Protein AF-X1HGD5-F1 (afdb_monomer_lite)

Structure (mmCIF, N/CA/C/O backbone):
data_AF-X1HGD5-F1
#
_entry.id   AF-X1HGD5-F1
#
loop_
_atom_site.group_PDB
_atom_site.id
_atom_site.type_symbol
_atom_site.label_atom_id
_atom_site.label_alt_id
_atom_site.label_comp_id
_atom_site.label_asym_id
_atom_site.label_entity_id
_atom_site.label_seq_id
_atom_site.pdbx_PDB_ins_code
_atom_site.Cartn_x
_atom_site.Cartn_y
_atom_site.Cartn_z
_atom_site.occupancy
_atom_site.B_iso_or_equiv
_atom_site.auth_seq_id
_atom_site.auth_comp_id
_atom_site.auth_asym_id
_atom_site.auth_atom_id
_atom_site.pdbx_PDB_model_num
ATOM 1 N N . ASN A 1 1 ? -26.387 -5.209 27.700 1.00 75.56 1 ASN A N 1
ATOM 2 C CA . ASN A 1 1 ? -25.800 -3.858 27.544 1.00 75.56 1 ASN A CA 1
ATOM 3 C C . ASN A 1 1 ? -26.567 -2.983 26.542 1.00 75.56 1 ASN A C 1
ATOM 5 O O . ASN A 1 1 ? -25.998 -2.230 25.758 1.00 75.56 1 ASN A O 1
ATOM 9 N N . GLY A 1 2 ? -27.895 -3.010 26.641 1.00 84.50 2 GLY A N 1
ATOM 10 C CA . GLY A 1 2 ? -28.829 -2.343 25.743 1.00 84.50 2 GLY A CA 1
ATOM 11 C C . GLY A 1 2 ? -30.252 -2.772 26.083 1.00 84.50 2 GLY A C 1
ATOM 12 O O . GLY A 1 2 ? -30.468 -3.481 27.070 1.00 84.50 2 GLY A O 1
ATOM 13 N N . LYS A 1 3 ? -31.216 -2.360 25.269 1.00 88.44 3 LYS A N 1
ATOM 14 C CA . LYS A 1 3 ? -32.629 -2.702 25.394 1.00 88.44 3 LYS A CA 1
ATOM 15 C C . LYS A 1 3 ? -33.041 -3.615 24.245 1.00 88.44 3 LYS A C 1
ATOM 17 O O . LYS A 1 3 ? -32.792 -3.289 23.090 1.00 88.44 3 LYS A O 1
ATOM 22 N N . LEU A 1 4 ? -33.678 -4.734 24.567 1.00 88.62 4 LEU A N 1
ATOM 23 C CA . LEU A 1 4 ? -34.305 -5.622 23.594 1.00 88.62 4 LEU A CA 1
ATOM 24 C C . LEU A 1 4 ? -35.817 -5.380 23.613 1.00 88.62 4 LEU A C 1
ATOM 26 O O . LEU A 1 4 ? -36.432 -5.416 24.678 1.00 88.62 4 LEU A O 1
ATOM 30 N N . GLU A 1 5 ? -36.410 -5.120 22.455 1.00 91.56 5 GLU A N 1
ATOM 31 C CA . GLU A 1 5 ? -37.845 -4.868 22.303 1.00 91.56 5 GLU A CA 1
ATOM 32 C C . GLU A 1 5 ? -38.430 -5.806 21.249 1.00 91.56 5 GLU A C 1
ATOM 34 O O . GLU A 1 5 ? -37.859 -5.953 20.173 1.00 91.56 5 GLU A O 1
ATOM 39 N N . LEU A 1 6 ? -39.571 -6.436 21.536 1.00 88.06 6 LEU A N 1
ATOM 40 C CA . LEU A 1 6 ? -40.327 -7.170 20.520 1.00 88.06 6 LEU A CA 1
ATOM 41 C C . LEU A 1 6 ? -40.999 -6.155 19.592 1.00 88.06 6 LEU A C 1
ATOM 43 O O . LEU A 1 6 ? -41.792 -5.335 20.056 1.00 88.06 6 LEU A O 1
ATOM 47 N N . ILE A 1 7 ? -40.687 -6.214 18.300 1.00 89.88 7 ILE A N 1
ATOM 48 C CA . ILE A 1 7 ? -41.238 -5.296 17.294 1.00 89.88 7 ILE A CA 1
ATOM 49 C C . ILE A 1 7 ? -42.226 -5.976 16.346 1.00 89.88 7 ILE A C 1
ATOM 51 O O . ILE A 1 7 ? -43.058 -5.290 15.758 1.00 89.88 7 ILE A O 1
ATOM 55 N N . ASP A 1 8 ? -42.186 -7.307 16.240 1.00 84.06 8 ASP A N 1
ATOM 56 C CA . ASP A 1 8 ? -43.207 -8.089 15.543 1.00 84.06 8 ASP A CA 1
ATOM 57 C C . ASP A 1 8 ? -43.441 -9.427 16.252 1.00 84.06 8 ASP A C 1
ATOM 59 O O . ASP A 1 8 ? -42.588 -10.311 16.227 1.00 84.06 8 ASP A O 1
ATOM 63 N N . ALA A 1 9 ? -44.607 -9.574 16.880 1.00 85.56 9 ALA A N 1
ATOM 64 C CA . ALA A 1 9 ? -45.002 -10.792 17.587 1.00 85.56 9 ALA A CA 1
ATOM 65 C C . ALA A 1 9 ? -45.449 -11.928 16.651 1.00 85.56 9 ALA A C 1
ATOM 67 O O . ALA A 1 9 ? -45.571 -13.064 17.089 1.00 85.56 9 ALA A O 1
ATOM 68 N N . THR A 1 10 ? -45.731 -11.634 15.378 1.00 81.81 10 THR A N 1
ATOM 69 C CA . THR A 1 10 ? -46.158 -12.647 14.398 1.00 81.81 10 THR A CA 1
ATOM 70 C C . THR A 1 10 ? -44.971 -13.476 13.920 1.00 81.81 10 THR A C 1
ATOM 72 O O . THR A 1 10 ? -45.120 -14.655 13.612 1.00 81.81 10 THR A O 1
ATOM 75 N N . TYR A 1 11 ? -43.796 -12.848 13.858 1.00 75.19 11 TYR A N 1
ATOM 76 C CA . TYR A 1 11 ? -42.559 -13.445 13.355 1.00 75.19 11 TYR A CA 1
ATOM 77 C C . TYR A 1 11 ? -41.438 -13.480 14.407 1.00 75.19 11 TYR A C 1
ATOM 79 O O . TYR A 1 11 ? -40.287 -13.708 14.045 1.00 75.19 11 TYR A O 1
ATOM 87 N N . ASP A 1 12 ? -41.757 -13.213 15.679 1.00 81.19 12 ASP A N 1
ATOM 88 C CA . ASP A 1 12 ? -40.804 -13.131 16.796 1.00 81.19 12 ASP A CA 1
ATOM 89 C C . ASP A 1 12 ? -39.575 -12.253 16.488 1.00 81.19 12 ASP A C 1
ATOM 91 O O . ASP A 1 12 ? -38.427 -12.598 16.777 1.00 81.19 12 ASP A O 1
ATOM 95 N N . ILE A 1 13 ? -39.808 -11.088 15.874 1.00 76.06 13 ILE A N 1
ATOM 96 C CA . ILE A 1 13 ? -38.740 -10.148 15.522 1.00 76.06 13 ILE A CA 1
ATOM 97 C C . ILE A 1 13 ? -38.485 -9.220 16.702 1.00 76.06 13 ILE A C 1
ATOM 99 O O . ILE A 1 13 ? -39.359 -8.451 17.116 1.00 76.06 13 ILE A O 1
ATOM 103 N N . TYR A 1 14 ? -37.248 -9.235 17.188 1.00 85.38 14 TYR A N 1
ATOM 104 C CA . TYR A 1 14 ? -36.776 -8.353 18.247 1.00 85.38 14 TYR A CA 1
ATOM 105 C C . TYR A 1 14 ? -35.805 -7.300 17.703 1.00 85.38 14 TYR A C 1
ATOM 107 O O . TYR A 1 14 ? -34.917 -7.598 16.905 1.00 85.38 14 TYR A O 1
ATOM 115 N N . LEU A 1 15 ? -35.952 -6.064 18.175 1.00 84.31 15 LEU A N 1
ATOM 116 C CA . LEU A 1 15 ? -35.008 -4.974 17.974 1.00 84.31 15 LEU A CA 1
ATOM 117 C C . LEU A 1 15 ? -34.128 -4.839 19.212 1.00 84.31 15 LEU A C 1
ATOM 119 O O . LEU A 1 15 ? -34.607 -4.525 20.302 1.00 84.31 15 LEU A O 1
ATOM 123 N N . TYR A 1 16 ? -32.827 -5.021 19.031 1.00 87.00 16 TYR A N 1
ATOM 124 C CA . TYR A 1 16 ? -31.844 -4.681 20.046 1.00 87.00 16 TYR A CA 1
ATOM 125 C C . TYR A 1 16 ? -31.304 -3.264 19.818 1.00 87.00 16 TYR A C 1
ATOM 127 O O . TYR A 1 16 ? -30.797 -2.945 18.743 1.00 87.00 16 TYR A O 1
ATOM 135 N N . THR A 1 17 ? -31.396 -2.420 20.844 1.00 86.88 17 THR A N 1
ATOM 136 C CA . THR A 1 17 ? -30.824 -1.071 20.880 1.00 86.88 17 THR A CA 1
ATOM 137 C C . THR A 1 17 ? -29.740 -1.021 21.958 1.00 86.88 17 THR A C 1
ATOM 139 O O . THR A 1 17 ? -30.087 -1.039 23.140 1.00 86.88 17 THR A O 1
ATOM 142 N N . PRO A 1 18 ? -28.442 -0.960 21.614 1.00 85.38 18 PRO A N 1
ATOM 143 C CA . PRO A 1 18 ? -27.386 -0.822 22.614 1.00 85.38 18 PRO A CA 1
ATOM 144 C C . PRO A 1 18 ? -27.551 0.479 23.408 1.00 85.38 18 PRO A C 1
ATOM 146 O O . PRO A 1 18 ? -28.103 1.463 22.906 1.00 85.38 18 PRO A O 1
ATOM 149 N N . ASN A 1 19 ? -27.063 0.498 24.650 1.00 82.69 19 ASN A N 1
ATOM 150 C CA . ASN A 1 19 ? -27.021 1.741 25.420 1.00 82.69 19 ASN A CA 1
ATOM 151 C C . ASN A 1 19 ? -26.183 2.796 24.671 1.00 82.69 19 ASN A C 1
ATOM 153 O O . ASN A 1 19 ? -25.212 2.426 24.001 1.00 82.69 19 ASN A O 1
ATOM 157 N N . PRO A 1 20 ? -26.506 4.099 24.796 1.00 73.75 20 PRO A N 1
ATOM 158 C CA . PRO A 1 20 ? -25.643 5.155 24.280 1.00 73.75 20 PRO A CA 1
ATOM 159 C C . PRO A 1 20 ? -24.193 4.937 24.729 1.00 73.75 20 PRO A C 1
ATOM 161 O O . PRO A 1 20 ? -23.946 4.619 25.891 1.00 73.75 20 PRO A O 1
ATOM 164 N N . ASP A 1 21 ? -23.260 5.062 23.786 1.00 69.69 21 ASP A N 1
ATOM 165 C CA . ASP A 1 21 ? -21.812 4.907 23.982 1.00 69.69 21 ASP A CA 1
ATOM 166 C C . ASP A 1 21 ? -21.310 3.511 24.408 1.00 69.69 21 ASP A C 1
ATOM 168 O O . ASP A 1 21 ? -20.109 3.351 24.638 1.00 69.69 21 ASP A O 1
ATOM 172 N N . PHE A 1 22 ? -22.166 2.480 24.455 1.00 76.19 22 PHE A N 1
ATOM 173 C CA . PHE A 1 22 ? -21.711 1.107 24.696 1.00 76.19 22 PHE A CA 1
ATOM 174 C C . PHE A 1 22 ? -20.838 0.597 23.537 1.00 76.19 22 PHE A C 1
ATOM 176 O O . PHE A 1 22 ? -21.187 0.743 22.363 1.00 76.19 22 PHE A O 1
ATOM 183 N N . ARG A 1 23 ? -19.696 -0.009 23.884 1.00 76.06 23 ARG A N 1
ATOM 184 C CA . ARG A 1 23 ? -18.722 -0.595 22.956 1.00 76.06 23 ARG A CA 1
ATOM 185 C C . ARG A 1 23 ? -18.335 -1.983 23.454 1.00 76.06 23 ARG A C 1
ATOM 187 O O . ARG A 1 23 ? -18.069 -2.139 24.645 1.00 76.06 23 ARG A O 1
ATOM 194 N N . GLY A 1 24 ? -18.240 -2.941 22.539 1.00 79.94 24 GLY A N 1
ATOM 195 C CA . GLY A 1 24 ? -17.808 -4.307 22.839 1.00 79.94 24 GLY A CA 1
ATOM 196 C C . GLY A 1 24 ? -18.907 -5.348 22.660 1.00 79.94 24 GLY A C 1
ATOM 197 O O . GLY A 1 24 ? -19.926 -5.088 22.012 1.00 79.94 24 GLY A O 1
ATOM 198 N N . ASP A 1 25 ? -18.654 -6.534 23.205 1.00 84.88 25 ASP A N 1
ATOM 199 C CA . ASP A 1 25 ? -19.514 -7.704 23.047 1.00 84.88 25 ASP A CA 1
ATOM 200 C C . ASP A 1 25 ? -20.709 -7.660 24.009 1.00 84.88 25 ASP A C 1
ATOM 202 O O . ASP A 1 25 ? -20.587 -7.300 25.183 1.00 84.88 25 ASP A O 1
ATOM 206 N N . ASP A 1 26 ? -21.876 -8.051 23.509 1.00 86.31 26 ASP A N 1
ATOM 207 C CA . ASP A 1 26 ? -23.091 -8.288 24.283 1.00 86.31 26 ASP A CA 1
ATOM 208 C C . ASP A 1 26 ? -23.681 -9.647 23.899 1.00 86.31 26 ASP A C 1
ATOM 210 O O . ASP A 1 26 ? -23.482 -10.125 22.781 1.00 86.31 26 ASP A O 1
ATOM 214 N N . HIS A 1 27 ? -24.418 -10.265 24.819 1.00 84.25 27 HIS A N 1
ATOM 215 C CA . HIS A 1 27 ? -25.021 -11.575 24.590 1.00 84.25 27 HIS A CA 1
ATOM 216 C C . HIS A 1 27 ? -26.479 -11.605 25.043 1.00 84.25 27 HIS A C 1
ATOM 218 O O . HIS A 1 27 ? -26.865 -10.981 26.036 1.00 84.25 27 HIS A O 1
ATOM 224 N N . PHE A 1 28 ? -27.284 -12.385 24.330 1.00 85.38 28 PHE A N 1
ATOM 225 C CA . PHE A 1 28 ? -28.666 -12.687 24.684 1.00 85.38 28 PHE A CA 1
ATOM 226 C C . PHE A 1 28 ? -28.879 -14.189 24.646 1.00 85.38 28 PHE A C 1
ATOM 228 O O . PHE A 1 28 ? -28.218 -14.913 23.903 1.00 85.38 28 PHE A O 1
ATOM 235 N N . THR A 1 29 ? -29.844 -14.646 25.430 1.00 84.69 29 THR A N 1
ATOM 236 C CA . THR A 1 29 ? -30.246 -16.046 25.452 1.00 84.69 29 THR A CA 1
ATOM 237 C C . THR A 1 29 ? -31.688 -16.184 24.997 1.00 84.69 29 THR A C 1
ATOM 239 O O . THR A 1 29 ? -32.514 -15.306 25.254 1.00 84.69 29 THR A O 1
ATOM 242 N N . PHE A 1 30 ? -32.004 -17.287 24.323 1.00 84.88 30 PHE A N 1
ATOM 243 C CA . PHE A 1 30 ? -33.374 -17.620 23.946 1.00 84.88 30 PHE A CA 1
ATOM 244 C C . PHE A 1 30 ? -33.664 -19.103 24.168 1.00 84.88 30 PHE A C 1
ATOM 246 O O . PHE A 1 30 ? -32.765 -19.938 24.206 1.00 84.88 30 PHE A O 1
ATOM 253 N N . THR A 1 31 ? -34.945 -19.428 24.316 1.00 82.50 31 THR A N 1
ATOM 254 C CA . THR A 1 31 ? -35.447 -20.807 24.264 1.00 82.50 31 THR A CA 1
ATOM 255 C C . THR A 1 31 ? -36.641 -20.822 23.323 1.00 82.50 31 THR A C 1
ATOM 257 O O . THR A 1 31 ? -37.466 -19.910 23.369 1.00 82.50 31 THR A O 1
ATOM 260 N N . ALA A 1 32 ? -36.732 -21.831 22.465 1.00 81.38 32 ALA A N 1
ATOM 261 C CA . ALA A 1 32 ? -37.880 -22.041 21.594 1.00 81.38 32 ALA A CA 1
ATOM 262 C C . ALA A 1 32 ? -38.872 -22.996 22.271 1.00 81.38 32 ALA A C 1
ATOM 264 O O . ALA A 1 32 ? -38.470 -23.873 23.034 1.00 81.38 32 ALA A O 1
ATOM 265 N N . ASN A 1 33 ? -40.168 -22.832 22.016 1.00 81.94 33 ASN A N 1
ATOM 266 C CA . ASN A 1 33 ? -41.203 -23.754 22.480 1.00 81.94 33 ASN A CA 1
ATOM 267 C C . ASN A 1 33 ? -42.178 -24.020 21.333 1.00 81.94 33 ASN A C 1
ATOM 269 O O . ASN A 1 33 ? -42.741 -23.076 20.786 1.00 81.94 33 ASN A O 1
ATOM 273 N N . ASP A 1 34 ? -42.385 -25.287 20.990 1.00 81.25 34 ASP A N 1
ATOM 274 C CA . ASP A 1 34 ? -43.303 -25.722 19.927 1.00 81.25 34 ASP A CA 1
ATOM 275 C C . ASP A 1 34 ? -44.741 -25.971 20.426 1.00 81.25 34 ASP A C 1
ATOM 277 O O . ASP A 1 34 ? -45.596 -26.454 19.686 1.00 81.25 34 ASP A O 1
ATOM 281 N N . GLY A 1 35 ? -45.017 -25.648 21.693 1.00 79.38 35 GLY A N 1
ATOM 282 C CA . GLY A 1 35 ? -46.299 -25.887 22.354 1.00 79.38 35 GLY A CA 1
ATOM 283 C C . GLY A 1 35 ? -46.355 -27.202 23.135 1.00 79.38 35 GLY A C 1
ATOM 284 O O . GLY A 1 35 ? -47.310 -27.407 23.883 1.00 79.38 35 GLY A O 1
ATOM 285 N N . MET A 1 36 ? -45.336 -28.059 23.025 1.00 77.44 36 MET A N 1
ATOM 286 C CA . MET A 1 36 ? -45.204 -29.294 23.805 1.00 77.44 36 MET A CA 1
ATOM 287 C C . MET A 1 36 ? -43.899 -29.331 24.603 1.00 77.44 36 MET A C 1
ATOM 289 O O . MET A 1 36 ? -43.911 -29.729 25.769 1.00 77.44 36 MET A O 1
ATOM 293 N N . THR A 1 37 ? -42.788 -28.897 24.004 1.00 80.81 37 THR A N 1
ATOM 294 C CA . THR A 1 37 ? -41.449 -28.986 24.596 1.00 80.81 37 THR A CA 1
ATOM 295 C C . THR A 1 37 ? -40.684 -27.680 24.416 1.00 80.81 37 THR A C 1
ATOM 297 O O . THR A 1 37 ? -40.683 -27.074 23.346 1.00 80.81 37 THR A O 1
ATOM 300 N N . ARG A 1 38 ? -39.986 -27.253 25.473 1.00 89.38 38 ARG A N 1
ATOM 301 C CA . ARG A 1 38 ? -39.063 -26.115 25.423 1.00 89.38 38 ARG A CA 1
ATOM 302 C C . ARG A 1 38 ? -37.649 -26.610 25.104 1.00 89.38 38 ARG A C 1
ATOM 304 O O . ARG A 1 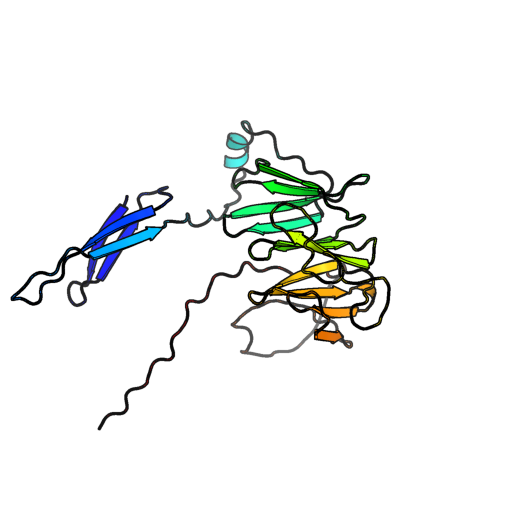38 ? -37.214 -27.604 25.677 1.00 89.38 38 ARG A O 1
ATOM 311 N N . SER A 1 39 ? -36.952 -25.918 24.208 1.00 90.00 39 SER A N 1
ATOM 312 C CA . SER A 1 39 ? -35.561 -26.204 23.854 1.00 90.00 39 SER A CA 1
ATOM 313 C C . SER A 1 39 ? -34.598 -25.892 25.000 1.00 90.00 39 SER A C 1
ATOM 315 O O . SER A 1 39 ? -34.921 -25.137 25.922 1.00 90.00 39 SER A O 1
ATOM 317 N N . ASP A 1 40 ? -33.367 -26.378 24.864 1.00 91.00 40 ASP A N 1
ATOM 318 C CA . ASP A 1 40 ? -32.230 -25.843 25.608 1.00 91.00 40 ASP A CA 1
ATOM 319 C C . ASP A 1 40 ? -31.992 -24.361 25.268 1.00 91.00 40 ASP A C 1
ATOM 321 O O . ASP A 1 40 ? -32.521 -23.823 24.285 1.00 91.00 40 ASP A O 1
ATOM 325 N N . ILE A 1 41 ? -31.201 -23.691 26.106 1.00 88.25 41 ILE A N 1
ATOM 326 C CA . ILE A 1 41 ? -30.870 -22.273 25.949 1.00 88.25 41 ILE A CA 1
ATOM 327 C C . ILE A 1 41 ? -29.907 -22.091 24.767 1.00 88.25 41 ILE A C 1
ATOM 329 O O . ILE A 1 41 ? -28.794 -22.613 24.780 1.00 88.25 41 ILE A O 1
ATOM 333 N N . GLY A 1 42 ? -30.325 -21.313 23.768 1.00 79.50 42 GLY A N 1
ATOM 334 C CA . GLY A 1 42 ? -29.479 -20.827 22.679 1.00 79.50 42 GLY A CA 1
ATOM 335 C C . GLY A 1 42 ? -28.860 -19.469 23.009 1.00 79.50 42 GLY A C 1
ATOM 336 O O . GLY A 1 42 ? -29.492 -18.653 23.680 1.00 79.50 42 GLY A O 1
ATOM 337 N N . ASN A 1 43 ? -27.642 -19.219 22.520 1.00 85.19 43 ASN A N 1
ATOM 338 C CA . ASN A 1 43 ? -26.934 -17.946 22.681 1.00 85.19 43 ASN A CA 1
ATOM 339 C C . ASN A 1 43 ? -26.931 -17.153 21.370 1.00 85.19 43 ASN A C 1
ATOM 341 O O . ASN A 1 43 ? -26.805 -17.726 20.287 1.00 85.19 43 ASN A O 1
ATOM 345 N N . VAL A 1 44 ? -27.037 -15.833 21.488 1.00 82.56 44 VAL A N 1
ATOM 346 C CA . VAL A 1 44 ? -26.828 -14.870 20.406 1.00 82.56 44 VAL A CA 1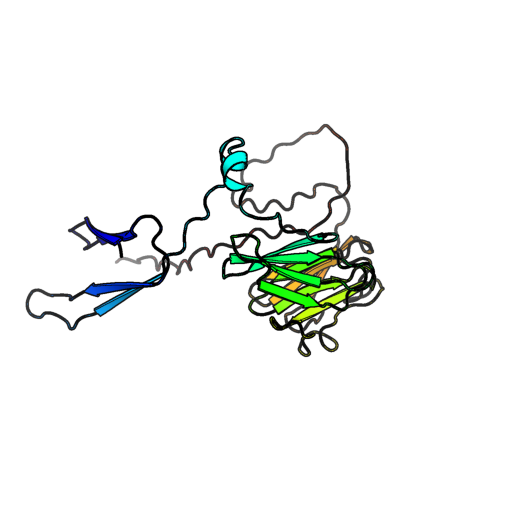
ATOM 347 C C . VAL A 1 44 ? -25.799 -13.860 20.884 1.00 82.56 44 VAL A C 1
ATOM 349 O O . VAL A 1 44 ? -26.085 -13.080 21.792 1.00 82.56 44 VAL A O 1
ATOM 352 N N . ASP A 1 45 ? -24.631 -13.866 20.250 1.00 79.62 45 ASP A N 1
ATOM 353 C CA . ASP A 1 45 ? -23.546 -12.929 20.531 1.00 79.62 45 ASP A CA 1
ATOM 354 C C . ASP A 1 45 ? -23.551 -11.796 19.498 1.00 79.62 45 ASP A C 1
ATOM 356 O O . ASP A 1 45 ? -23.709 -12.029 18.295 1.00 79.62 45 ASP A O 1
ATOM 360 N N . VAL A 1 46 ? -23.390 -10.554 19.956 1.00 79.56 46 VAL A N 1
ATOM 361 C CA . VAL A 1 46 ? -23.327 -9.370 19.094 1.00 79.56 46 VAL A CA 1
ATOM 362 C C . VAL A 1 46 ? -22.180 -8.461 19.529 1.00 79.56 46 VAL A C 1
ATOM 364 O O . VAL A 1 46 ? -21.986 -8.226 20.716 1.00 79.56 46 VAL A O 1
ATOM 367 N N . THR A 1 47 ? -21.455 -7.888 18.570 1.00 77.81 47 THR A N 1
ATOM 368 C CA . THR A 1 47 ? -20.388 -6.912 18.844 1.00 77.81 47 THR A CA 1
ATOM 369 C C . THR A 1 47 ? -20.814 -5.537 18.345 1.00 77.81 47 THR A C 1
ATOM 371 O O . THR A 1 47 ? -21.147 -5.361 17.169 1.00 77.81 47 THR A O 1
ATOM 374 N N . ILE A 1 48 ? -20.813 -4.546 19.239 1.00 79.69 48 ILE A N 1
ATOM 375 C CA . ILE A 1 48 ? -21.250 -3.181 18.932 1.00 79.69 48 ILE A CA 1
ATOM 376 C C . ILE A 1 48 ? -20.051 -2.299 18.590 1.00 79.69 48 ILE A C 1
ATOM 378 O O . ILE A 1 48 ? -19.247 -1.947 19.456 1.00 79.69 48 ILE A O 1
ATOM 382 N N . PHE A 1 49 ? -19.983 -1.895 17.318 1.00 62.25 49 PHE A N 1
ATOM 383 C CA . PHE A 1 49 ? -19.059 -0.874 16.828 1.00 62.25 49 PHE A CA 1
ATOM 384 C C . PHE A 1 49 ? -19.755 0.493 16.801 1.00 62.25 49 PHE A C 1
ATOM 386 O O . PHE A 1 49 ? -20.866 0.602 16.267 1.00 62.25 49 PHE A O 1
ATOM 393 N N . PRO A 1 50 ? -19.138 1.561 17.336 1.00 57.34 50 PRO A N 1
ATOM 394 C CA . PRO A 1 50 ? -19.726 2.886 17.263 1.00 57.34 50 PRO A CA 1
ATOM 395 C C . PRO A 1 50 ? -19.859 3.314 15.801 1.00 57.34 50 PRO A C 1
ATOM 397 O O . PRO A 1 50 ? -18.934 3.194 14.996 1.00 57.34 50 PRO A O 1
ATOM 400 N N . LYS A 1 51 ? -21.017 3.879 15.457 1.00 46.50 51 LYS A N 1
ATOM 401 C CA . LYS A 1 51 ? -21.169 4.615 14.204 1.00 46.50 51 LYS A CA 1
ATOM 402 C C . LYS A 1 51 ? -20.192 5.784 14.282 1.00 46.50 51 LYS A C 1
ATOM 404 O O . LYS A 1 51 ? -20.343 6.605 15.185 1.00 46.50 51 LYS A O 1
ATOM 409 N N . MET A 1 52 ? -19.195 5.845 13.388 1.00 40.47 52 MET A N 1
ATOM 410 C CA . MET A 1 52 ? -18.281 6.989 13.336 1.00 40.47 52 MET A CA 1
ATOM 411 C C . MET A 1 52 ? -19.121 8.259 13.396 1.00 40.47 52 MET A C 1
ATOM 413 O O . MET A 1 52 ? -19.983 8.482 12.534 1.00 40.47 52 MET A O 1
ATOM 417 N N . PHE A 1 53 ? -18.914 9.061 14.442 1.00 39.28 53 PHE A N 1
ATOM 418 C CA . PHE A 1 53 ?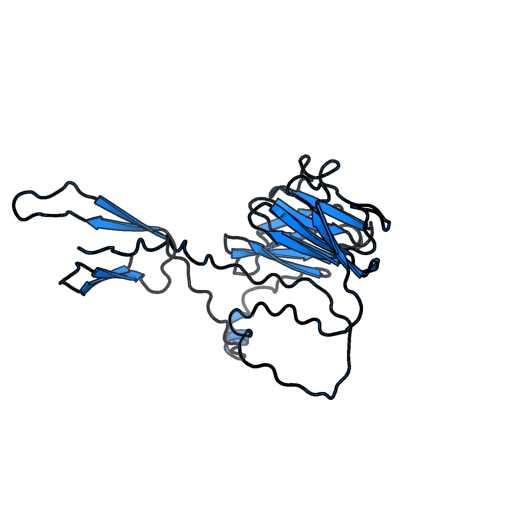 -19.521 10.373 14.506 1.00 39.28 53 PHE A CA 1
ATOM 419 C C . PHE A 1 53 ? -19.153 11.065 13.202 1.00 39.28 53 PHE A C 1
ATOM 421 O O . PHE A 1 53 ? -17.979 11.227 12.869 1.00 39.28 53 PHE A O 1
ATOM 428 N N . LYS A 1 54 ? -20.175 11.464 12.442 1.00 35.59 54 LYS A N 1
ATOM 429 C CA . LYS A 1 54 ? -20.009 12.498 11.433 1.00 35.59 54 LYS A CA 1
ATOM 430 C C . LYS A 1 54 ? -19.431 13.665 12.227 1.00 35.59 54 LYS A C 1
ATOM 432 O O . LYS A 1 54 ? -20.174 14.274 12.995 1.00 35.59 54 LYS A O 1
ATOM 437 N N . LEU A 1 55 ? -18.123 13.902 12.127 1.00 37.19 55 LEU A N 1
ATOM 438 C CA . LEU A 1 55 ? -17.480 15.096 12.658 1.00 37.19 55 LEU A CA 1
ATOM 439 C C . LEU A 1 55 ? -18.186 16.267 11.973 1.00 37.19 55 LEU A C 1
ATOM 441 O O . LEU A 1 55 ? -17.829 16.686 10.875 1.00 37.19 55 LEU A O 1
ATOM 445 N N . ARG A 1 56 ? -19.273 16.752 12.578 1.00 36.72 56 ARG A N 1
ATOM 446 C CA . ARG A 1 56 ? -19.785 18.075 12.277 1.00 36.72 56 ARG A CA 1
ATOM 447 C C . ARG A 1 56 ? -18.675 18.988 12.756 1.00 36.72 56 ARG A C 1
ATOM 449 O O . ARG A 1 56 ? -18.350 18.998 13.938 1.00 36.72 56 ARG A O 1
ATOM 456 N N . TYR A 1 57 ? -18.043 19.661 11.807 1.00 39.50 57 TYR A N 1
ATOM 457 C CA . TYR A 1 57 ? -17.052 20.687 12.068 1.00 39.50 57 TYR A CA 1
ATOM 458 C C . TYR A 1 57 ? -17.729 21.818 12.853 1.00 39.50 57 TYR A C 1
ATOM 460 O O . TYR A 1 57 ? -18.290 22.743 12.271 1.00 39.50 57 TYR A O 1
ATOM 468 N N . ASP A 1 58 ? -17.743 21.694 14.176 1.00 44.53 58 ASP A N 1
ATOM 469 C CA . ASP A 1 58 ? -18.181 22.730 15.099 1.00 44.53 58 ASP A CA 1
ATOM 470 C C . ASP A 1 58 ? -16.942 23.536 15.507 1.00 44.53 58 ASP A C 1
ATOM 472 O O . ASP A 1 58 ? -16.052 23.049 16.214 1.00 44.53 58 ASP A O 1
ATOM 476 N N . ARG A 1 59 ? -16.847 24.767 14.988 1.00 45.84 59 ARG A N 1
ATOM 477 C CA . ARG A 1 59 ? -15.724 25.672 15.271 1.00 45.84 59 ARG A CA 1
ATOM 478 C C . ARG A 1 59 ? -15.613 26.000 16.760 1.00 45.84 59 ARG A C 1
ATOM 480 O O . ARG A 1 59 ? -14.494 26.224 17.217 1.00 45.84 59 ARG A O 1
ATOM 487 N N . ASP A 1 60 ? -16.715 25.975 17.504 1.00 43.84 60 ASP A N 1
ATOM 488 C CA . ASP A 1 60 ? -16.762 26.434 18.893 1.00 43.84 60 ASP A CA 1
ATOM 489 C C . ASP A 1 60 ? -16.453 25.297 19.879 1.00 43.84 60 ASP A C 1
ATOM 491 O O . ASP A 1 60 ? -15.758 25.507 20.878 1.00 43.84 60 ASP A O 1
ATOM 495 N N . ALA A 1 61 ? -16.841 24.057 19.553 1.00 49.78 61 ALA A N 1
ATOM 496 C CA . ALA A 1 61 ? -16.419 22.864 20.298 1.00 49.78 61 ALA A CA 1
ATOM 497 C C . ALA A 1 61 ? -14.900 22.617 20.194 1.00 49.78 61 ALA A C 1
ATOM 499 O O . ALA A 1 61 ? -14.262 22.177 21.156 1.00 49.78 61 ALA A O 1
ATOM 500 N N . LYS A 1 62 ? -14.293 22.975 19.052 1.00 44.59 62 LYS A N 1
ATOM 501 C CA . LYS A 1 62 ? -12.847 22.859 18.818 1.00 44.59 62 LYS A CA 1
ATOM 502 C C . LYS A 1 62 ? -12.031 23.689 19.817 1.00 44.59 62 LYS A C 1
ATOM 504 O O . LYS A 1 62 ? -10.987 23.233 20.266 1.00 44.59 62 LYS A O 1
ATOM 509 N N . VAL A 1 63 ? -12.512 24.865 20.226 1.00 45.38 63 VAL A N 1
ATOM 510 C CA . VAL A 1 63 ? -11.783 25.744 21.162 1.00 45.38 63 VAL A CA 1
ATOM 511 C C . VAL A 1 63 ? -11.756 25.173 22.586 1.00 45.38 63 VAL A C 1
ATOM 513 O O . VAL A 1 63 ? -10.773 25.369 23.296 1.00 45.38 63 VAL A O 1
ATOM 516 N N . ARG A 1 64 ? -12.787 24.423 23.002 1.00 44.66 64 ARG A N 1
ATOM 517 C CA . ARG A 1 64 ? -12.853 23.827 24.351 1.00 44.66 64 ARG A CA 1
ATOM 518 C C . ARG A 1 64 ? -12.177 22.457 24.462 1.00 44.66 64 ARG A C 1
ATOM 520 O O . ARG A 1 64 ? -11.727 22.111 25.546 1.00 44.66 64 ARG A O 1
ATOM 527 N N . ALA A 1 65 ? -12.084 21.695 23.369 1.00 44.12 65 ALA A N 1
ATOM 528 C CA . ALA A 1 65 ? -11.443 20.374 23.358 1.00 44.12 65 ALA A CA 1
ATOM 529 C C . ALA A 1 65 ? -9.941 20.412 22.996 1.00 44.12 65 ALA A C 1
ATOM 531 O O . ALA A 1 65 ? -9.179 19.560 23.446 1.00 44.12 65 ALA A O 1
ATOM 532 N N . MET A 1 66 ? -9.484 21.414 22.232 1.00 43.53 66 MET A N 1
ATOM 533 C CA . MET A 1 66 ? -8.072 21.553 21.826 1.00 43.53 66 MET A CA 1
ATOM 534 C C . MET A 1 66 ? -7.131 22.015 22.950 1.00 43.53 66 MET A C 1
ATOM 536 O O . MET A 1 66 ? -5.925 22.070 22.731 1.00 43.53 66 MET A O 1
ATOM 540 N N . SER A 1 67 ? -7.633 22.371 24.138 1.00 44.19 67 SER A N 1
ATOM 541 C CA . SER A 1 67 ? -6.773 22.827 25.240 1.00 44.19 67 SER A CA 1
ATOM 542 C C . SER A 1 67 ? -6.166 21.690 26.073 1.00 44.19 67 SER A C 1
ATOM 544 O O . SER A 1 67 ? -5.486 21.982 27.051 1.00 44.19 67 SER A O 1
ATOM 546 N N . ILE A 1 68 ? -6.443 20.419 25.748 1.00 49.44 68 ILE A N 1
ATOM 547 C CA . ILE A 1 68 ? -6.099 19.269 26.610 1.00 49.44 68 ILE A CA 1
ATOM 548 C C . ILE A 1 68 ? -5.172 18.254 25.916 1.00 49.44 68 ILE A C 1
ATOM 550 O O . ILE A 1 68 ? -4.512 17.476 26.596 1.00 49.44 68 ILE A O 1
ATOM 554 N N . LEU A 1 69 ? -5.062 18.268 24.584 1.00 53.84 69 LEU A N 1
ATOM 555 C CA . LEU A 1 69 ? -4.195 17.347 23.844 1.00 53.84 69 LEU A CA 1
ATOM 556 C C . LEU A 1 69 ? -3.281 18.132 22.907 1.00 53.84 69 LEU A C 1
ATOM 558 O O . LEU A 1 69 ? -3.752 18.894 22.061 1.00 53.84 69 LEU A O 1
ATOM 562 N N . GLU A 1 70 ? -1.970 17.945 23.057 1.00 64.31 70 GLU A N 1
ATOM 563 C CA . GLU A 1 70 ? -1.016 18.451 22.076 1.00 64.31 70 GLU A CA 1
ATOM 564 C C . GLU A 1 70 ? -1.322 17.817 20.706 1.00 64.31 70 GLU A C 1
ATOM 566 O O . GLU A 1 70 ? -1.496 16.598 20.621 1.00 64.31 70 GLU A O 1
ATOM 571 N N . PRO A 1 71 ? -1.427 18.610 19.623 1.00 69.38 71 PRO A N 1
ATOM 572 C CA . PRO A 1 71 ? -1.727 18.070 18.305 1.00 69.38 71 PRO A CA 1
ATOM 573 C C . PRO A 1 71 ? -0.602 17.140 17.842 1.00 69.38 71 PRO A C 1
ATOM 575 O O . PRO A 1 71 ? 0.575 17.496 17.944 1.00 69.38 71 PRO A O 1
ATOM 578 N N . LEU A 1 72 ? -0.967 15.982 17.279 1.00 80.44 72 LEU A N 1
ATOM 579 C CA . LEU A 1 72 ? -0.008 15.057 16.679 1.00 80.44 72 LEU A CA 1
ATOM 580 C C . LEU A 1 72 ? 0.804 15.782 15.599 1.00 80.44 72 LEU A C 1
ATOM 582 O O . LEU A 1 72 ? 0.262 16.246 14.594 1.00 80.44 72 LEU A O 1
ATOM 586 N N . LYS A 1 73 ? 2.118 15.858 15.802 1.00 83.00 73 LYS A N 1
ATOM 587 C CA . LYS A 1 73 ? 3.056 16.376 14.807 1.00 83.00 73 LYS A CA 1
ATOM 588 C C . LYS A 1 73 ? 3.602 15.207 14.001 1.00 83.00 73 LYS A C 1
ATOM 590 O O . LYS A 1 73 ? 4.318 14.367 14.538 1.00 83.00 73 LYS A O 1
ATOM 595 N N . VAL A 1 74 ? 3.252 15.168 12.720 1.00 85.81 74 VAL A N 1
ATOM 596 C CA . VAL A 1 74 ? 3.812 14.219 11.755 1.00 85.81 74 VAL A CA 1
ATOM 597 C C . VAL A 1 74 ? 4.709 14.986 10.800 1.00 85.81 74 VAL A C 1
ATOM 599 O O . VAL A 1 74 ? 4.269 15.951 10.175 1.00 85.81 74 VAL A O 1
ATOM 602 N N . ASP A 1 75 ? 5.956 14.548 10.676 1.00 86.38 75 ASP A N 1
ATOM 603 C CA . ASP A 1 75 ? 6.889 15.127 9.719 1.00 86.38 75 ASP A CA 1
ATOM 604 C C . ASP A 1 75 ? 6.534 14.650 8.309 1.00 86.38 75 ASP A C 1
ATOM 606 O O . ASP A 1 75 ? 6.514 13.449 8.047 1.00 86.38 75 ASP A O 1
ATOM 610 N N . ASN A 1 76 ? 6.246 15.588 7.403 1.00 92.00 76 ASN A N 1
ATOM 611 C CA . ASN A 1 76 ? 5.997 15.328 5.979 1.00 92.00 76 ASN A CA 1
ATOM 612 C C . ASN A 1 76 ? 5.065 14.115 5.712 1.00 92.00 76 ASN A C 1
ATOM 614 O O . ASN A 1 76 ? 5.494 13.115 5.122 1.00 92.00 76 ASN A O 1
ATOM 618 N N . PRO A 1 77 ? 3.804 14.164 6.187 1.00 93.62 77 PRO A N 1
ATOM 619 C CA . PRO A 1 77 ? 2.818 13.132 5.891 1.00 93.62 77 PRO A CA 1
ATOM 620 C C . PRO A 1 77 ? 2.525 13.111 4.386 1.00 93.62 77 PRO A C 1
ATOM 622 O O . PRO A 1 77 ? 2.343 14.164 3.772 1.00 93.62 77 PRO A O 1
ATOM 625 N N . VAL A 1 78 ? 2.478 11.917 3.800 1.00 93.88 78 VAL A N 1
ATOM 626 C CA . VAL A 1 78 ? 2.316 11.729 2.351 1.00 93.88 78 VAL A CA 1
ATOM 627 C C . VAL A 1 78 ? 1.005 11.039 2.011 1.00 93.88 78 VAL A C 1
ATOM 629 O O . VAL A 1 78 ? 0.300 11.491 1.113 1.00 93.88 78 VAL A O 1
ATOM 632 N N . ASP A 1 79 ? 0.679 9.975 2.741 1.00 94.38 79 ASP A N 1
ATOM 633 C CA . ASP A 1 79 ? -0.531 9.187 2.526 1.00 94.38 79 ASP A CA 1
ATOM 634 C C . ASP A 1 79 ? -1.041 8.608 3.849 1.00 94.38 79 ASP A C 1
ATOM 636 O O . ASP A 1 79 ? -0.316 8.587 4.851 1.00 94.38 79 ASP A O 1
ATOM 640 N N . LEU A 1 80 ? -2.287 8.147 3.865 1.00 94.06 80 LEU A N 1
ATOM 641 C CA . LEU A 1 80 ? -2.895 7.518 5.028 1.00 94.06 80 LEU A CA 1
ATOM 642 C C . LEU A 1 80 ? -3.849 6.392 4.640 1.00 94.06 80 LEU A C 1
ATOM 644 O O . LEU A 1 80 ? -4.480 6.416 3.589 1.00 94.06 80 LEU A O 1
ATOM 648 N N . SER A 1 81 ? -4.006 5.432 5.542 1.00 90.12 81 SER A N 1
ATOM 649 C CA . SER A 1 81 ? -5.004 4.372 5.435 1.00 90.12 81 SER A CA 1
ATOM 650 C C . SER A 1 81 ? -5.547 4.029 6.818 1.00 90.12 81 SER A C 1
ATOM 652 O O . SER A 1 81 ? -4.930 4.348 7.830 1.00 90.12 81 SER A O 1
ATOM 654 N N . VAL A 1 82 ? -6.708 3.386 6.877 1.00 85.88 82 VAL A N 1
ATOM 655 C CA . VAL A 1 82 ? -7.336 2.963 8.135 1.00 85.88 82 VAL A CA 1
ATOM 656 C C . VAL A 1 82 ? -7.476 1.448 8.125 1.00 85.88 82 VAL A C 1
ATOM 658 O O . VAL A 1 82 ? -7.908 0.884 7.118 1.00 85.88 82 VAL A O 1
ATOM 661 N N . ASP A 1 83 ? -7.069 0.791 9.208 1.00 85.31 83 ASP A N 1
ATOM 662 C CA . ASP A 1 83 ? -7.213 -0.659 9.340 1.00 85.31 83 ASP A CA 1
ATOM 663 C C . ASP A 1 83 ? -8.606 -1.069 9.847 1.00 85.31 83 ASP A C 1
ATOM 665 O O . ASP A 1 83 ? -9.495 -0.246 10.075 1.00 85.31 83 ASP A O 1
ATOM 669 N N . ARG A 1 84 ? -8.823 -2.379 9.990 1.00 78.88 84 ARG A N 1
ATOM 670 C CA . ARG A 1 84 ? -10.120 -2.940 10.402 1.00 78.88 84 ARG A CA 1
ATOM 671 C C . ARG A 1 84 ? -10.477 -2.644 11.857 1.00 78.88 84 ARG A C 1
ATOM 673 O O . ARG A 1 84 ? -11.658 -2.654 12.185 1.00 78.88 84 ARG A O 1
ATOM 680 N N . GLU A 1 85 ? -9.479 -2.352 12.685 1.00 81.25 85 GLU A N 1
ATOM 681 C CA . GLU A 1 85 ? -9.650 -1.959 14.085 1.00 81.25 85 GLU A CA 1
ATOM 682 C C . GLU A 1 85 ? -9.895 -0.445 14.220 1.00 81.25 85 GLU A C 1
ATOM 684 O O . GLU A 1 85 ? -10.070 0.075 15.322 1.00 81.25 85 GLU A O 1
ATOM 689 N N . GLY A 1 86 ? -9.919 0.280 13.095 1.00 81.56 86 GLY A N 1
ATOM 690 C CA . GLY A 1 86 ? -10.120 1.722 13.052 1.00 81.56 86 GLY A CA 1
ATOM 691 C C . GLY A 1 86 ? -8.864 2.530 13.374 1.00 81.56 86 GLY A C 1
ATOM 692 O O . GLY A 1 86 ? -8.975 3.738 13.582 1.00 81.56 86 GLY A O 1
ATOM 693 N N . GLN A 1 87 ? -7.681 1.907 13.410 1.00 88.56 87 GLN A N 1
ATOM 694 C CA . GLN A 1 87 ? -6.429 2.632 13.619 1.00 88.56 87 GLN A CA 1
ATOM 695 C C . GLN A 1 87 ? -5.994 3.318 12.326 1.00 88.56 87 GLN A C 1
ATOM 697 O O . GLN A 1 87 ? -6.110 2.773 11.225 1.00 88.56 87 GLN A O 1
ATOM 702 N N . LEU A 1 88 ? -5.474 4.532 12.467 1.00 92.81 88 LEU A N 1
ATOM 703 C CA . LEU A 1 88 ? -4.979 5.352 11.373 1.00 92.81 88 LEU A CA 1
ATOM 704 C C . LEU A 1 88 ? -3.495 5.061 11.134 1.00 92.81 88 LEU A C 1
ATOM 706 O O . LEU A 1 88 ? -2.659 5.297 12.001 1.00 92.81 88 LEU A O 1
ATOM 710 N N . HIS A 1 89 ? -3.162 4.609 9.932 1.00 94.56 89 HIS A N 1
ATOM 711 C CA . HIS A 1 89 ? -1.798 4.400 9.462 1.00 94.56 89 HIS A CA 1
ATOM 712 C C . HIS A 1 89 ? -1.394 5.591 8.599 1.00 94.56 89 HIS A C 1
ATOM 714 O O . HIS A 1 89 ? -2.031 5.854 7.585 1.00 94.56 89 HIS A O 1
ATOM 720 N N . ILE A 1 90 ? -0.353 6.321 8.993 1.00 96.00 90 ILE A N 1
ATOM 721 C CA . ILE A 1 90 ? 0.129 7.520 8.298 1.00 96.00 90 ILE A CA 1
ATOM 722 C C . ILE A 1 90 ? 1.518 7.243 7.745 1.00 96.00 90 ILE A C 1
ATOM 724 O O . ILE A 1 90 ? 2.460 7.015 8.506 1.00 96.00 90 ILE A O 1
ATOM 728 N N . LEU A 1 91 ? 1.660 7.314 6.426 1.00 96.88 91 LEU A N 1
ATOM 729 C CA . LEU A 1 91 ? 2.948 7.288 5.755 1.00 96.88 91 LEU A CA 1
ATOM 730 C C . LEU A 1 91 ? 3.609 8.665 5.871 1.00 96.88 91 LEU A C 1
ATOM 732 O O . LEU A 1 91 ? 3.080 9.670 5.398 1.00 96.88 91 LEU A O 1
ATOM 736 N N . SER A 1 92 ? 4.786 8.700 6.484 1.00 96.06 92 SER A N 1
ATOM 737 C CA . SER A 1 92 ? 5.620 9.884 6.675 1.00 96.06 92 SER A CA 1
ATOM 738 C C . SER A 1 92 ? 6.932 9.690 5.918 1.00 96.06 92 SER A C 1
ATOM 740 O O . SER A 1 92 ? 7.679 8.739 6.175 1.00 96.06 92 SER A O 1
ATOM 742 N N . ALA A 1 93 ? 7.212 10.575 4.961 1.00 93.88 93 ALA A N 1
ATOM 743 C CA . ALA A 1 93 ? 8.454 10.529 4.198 1.00 93.88 93 ALA A CA 1
ATOM 744 C C . ALA A 1 93 ? 9.531 11.355 4.906 1.00 93.88 93 ALA A C 1
ATOM 746 O O . ALA A 1 93 ? 9.422 12.577 5.019 1.00 93.88 93 ALA A O 1
ATOM 747 N N . GLY A 1 94 ? 10.590 10.691 5.360 1.00 88.50 94 GLY A N 1
ATOM 748 C CA . GLY A 1 94 ? 11.691 11.338 6.067 1.00 88.50 94 GLY A CA 1
ATOM 749 C C . GLY A 1 94 ? 12.902 11.555 5.168 1.00 88.50 94 GLY A C 1
ATOM 750 O O . GLY A 1 94 ? 13.227 10.707 4.346 1.00 88.50 94 GLY A O 1
ATOM 751 N N . ALA A 1 95 ? 13.625 12.659 5.379 1.00 81.31 95 ALA A N 1
ATOM 752 C CA . ALA A 1 95 ? 14.882 12.929 4.670 1.00 81.31 95 ALA A CA 1
ATOM 753 C C . ALA A 1 95 ? 15.985 11.897 4.981 1.00 81.31 95 ALA A C 1
ATOM 755 O O . ALA A 1 95 ? 16.863 11.662 4.158 1.00 81.31 95 ALA A O 1
ATOM 756 N N . VAL A 1 96 ? 15.938 11.297 6.177 1.00 81.50 96 VAL A N 1
ATOM 757 C CA . VAL A 1 96 ? 16.876 10.252 6.625 1.00 81.50 96 VAL A CA 1
ATOM 758 C C . VAL A 1 96 ? 16.198 8.886 6.667 1.00 81.50 96 VAL A C 1
ATOM 760 O O . VAL A 1 96 ? 16.779 7.896 6.239 1.00 81.50 96 VAL A O 1
ATOM 763 N N . GLN A 1 97 ? 14.971 8.826 7.191 1.00 91.19 97 GLN A N 1
ATOM 764 C CA . GLN A 1 97 ? 14.244 7.578 7.379 1.00 91.19 97 GLN A CA 1
ATOM 765 C C . GLN A 1 97 ? 12.738 7.814 7.264 1.00 91.19 97 GLN A C 1
ATOM 767 O O . GLN A 1 97 ? 12.171 8.569 8.057 1.00 91.19 97 GLN A O 1
ATOM 772 N N . SER A 1 98 ? 12.096 7.136 6.316 1.00 95.69 98 SER A N 1
ATOM 773 C CA . SER A 1 98 ? 10.637 7.128 6.186 1.00 95.69 98 SER A CA 1
ATOM 774 C C . SER A 1 98 ? 9.994 6.172 7.192 1.00 95.69 98 SER A C 1
ATOM 776 O O . SER A 1 98 ? 10.623 5.211 7.655 1.00 95.69 98 SER A O 1
ATOM 778 N N . LYS A 1 99 ? 8.742 6.453 7.561 1.00 96.38 99 LYS A N 1
ATOM 779 C CA . LYS A 1 99 ? 8.021 5.743 8.623 1.00 96.38 99 LYS A CA 1
ATOM 780 C C . LYS A 1 99 ? 6.546 5.557 8.283 1.00 96.38 99 LYS A C 1
ATOM 782 O O . LYS A 1 99 ? 5.969 6.357 7.552 1.00 96.38 99 LYS A O 1
ATOM 787 N N . VAL A 1 100 ? 5.933 4.551 8.896 1.00 97.19 100 VAL A N 1
ATOM 788 C CA . VAL A 1 100 ? 4.480 4.443 9.046 1.00 97.19 100 VAL A CA 1
ATOM 789 C C . VAL A 1 100 ? 4.144 4.614 10.524 1.00 97.19 100 VAL A C 1
ATOM 791 O O . VAL A 1 100 ? 4.657 3.886 11.376 1.00 97.19 100 VAL A O 1
ATOM 794 N N . LEU A 1 101 ? 3.320 5.607 10.842 1.00 96.12 101 LEU A N 1
ATOM 795 C CA . LEU A 1 101 ? 2.800 5.831 12.188 1.00 96.12 101 LEU A CA 1
ATOM 796 C C . LEU A 1 101 ? 1.437 5.165 12.305 1.00 96.12 101 LEU A C 1
ATOM 798 O O . LEU A 1 101 ? 0.570 5.433 11.483 1.00 96.12 101 LEU A O 1
ATOM 802 N N . VAL A 1 102 ? 1.237 4.347 13.331 1.00 95.00 10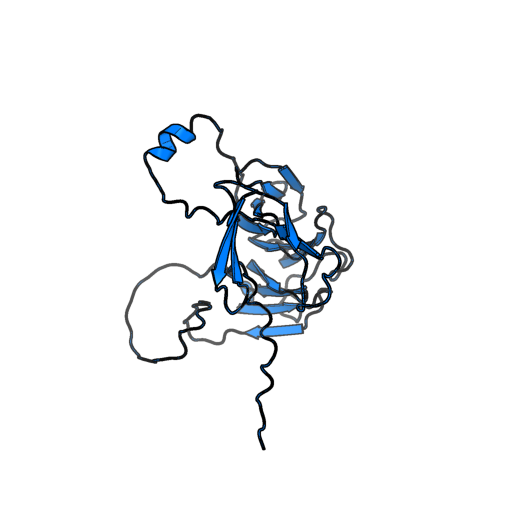2 VAL A N 1
ATOM 803 C CA . VAL A 1 102 ? -0.066 3.760 13.651 1.00 95.00 102 VAL A CA 1
ATOM 804 C C . VAL A 1 102 ? -0.641 4.515 14.837 1.00 95.00 102 VAL A C 1
ATOM 806 O O . VAL A 1 102 ? -0.027 4.550 15.908 1.00 95.00 102 VAL A O 1
ATOM 809 N N . CYS A 1 103 ? -1.790 5.142 14.631 1.00 92.50 103 CYS A N 1
ATOM 810 C CA . CYS A 1 103 ? -2.450 6.016 15.589 1.00 92.50 103 CYS A CA 1
ATOM 811 C C . CYS A 1 103 ? -3.839 5.481 15.938 1.00 92.50 103 CYS A C 1
ATOM 813 O O . CYS A 1 103 ? -4.506 4.886 15.095 1.00 92.50 103 CYS A O 1
ATOM 815 N N . ASP A 1 104 ? -4.291 5.715 17.165 1.00 86.62 104 ASP A N 1
ATOM 816 C CA . ASP A 1 104 ? -5.673 5.419 17.554 1.00 86.62 104 ASP A CA 1
ATOM 817 C C . ASP A 1 104 ? -6.672 6.498 17.093 1.00 86.62 104 ASP A C 1
ATOM 819 O O . ASP A 1 104 ? -6.315 7.479 16.431 1.00 86.62 104 ASP A O 1
ATOM 823 N N . ASP A 1 105 ? -7.942 6.315 17.463 1.00 80.75 105 ASP A N 1
ATOM 824 C CA . ASP A 1 105 ? -9.047 7.236 17.173 1.00 80.75 105 ASP A CA 1
ATOM 825 C C . ASP A 1 105 ? -8.900 8.613 17.854 1.00 80.75 105 ASP A C 1
ATOM 827 O O . ASP A 1 105 ? -9.608 9.558 17.500 1.00 80.75 105 ASP A O 1
ATOM 831 N N . GLN A 1 106 ? -7.948 8.757 18.781 1.00 80.25 106 GLN A N 1
ATOM 832 C CA . GLN A 1 106 ? -7.585 10.004 19.459 1.00 80.25 106 GLN A CA 1
ATOM 833 C C . GLN A 1 106 ? -6.287 10.619 18.909 1.00 80.25 106 GLN A C 1
ATOM 835 O O . GLN A 1 106 ? -5.743 11.554 19.507 1.00 80.25 106 GLN A O 1
ATOM 840 N N . LEU A 1 107 ? -5.795 10.122 17.764 1.00 84.25 107 LEU A N 1
ATOM 841 C CA . LEU A 1 107 ? -4.552 10.548 17.112 1.00 84.25 107 LEU A CA 1
ATOM 842 C C . LEU A 1 107 ? -3.304 10.369 17.991 1.00 84.25 107 LEU A C 1
ATOM 844 O O . LEU A 1 107 ? -2.302 11.060 17.799 1.00 84.25 107 LEU A O 1
ATOM 848 N N . GLN A 1 108 ? -3.335 9.436 18.943 1.00 85.50 108 GLN A N 1
ATOM 849 C CA . GLN A 1 108 ? -2.155 9.071 19.720 1.00 85.50 108 GLN A CA 1
ATOM 850 C C . GLN A 1 108 ? -1.375 7.983 18.988 1.00 85.50 108 GLN A C 1
ATOM 852 O O . GLN A 1 108 ? -1.934 6.952 18.612 1.00 85.50 108 GLN A O 1
ATOM 857 N N . VAL A 1 109 ? -0.066 8.187 18.814 1.00 91.94 109 VAL A N 1
ATOM 858 C CA . VAL A 1 109 ? 0.810 7.197 18.170 1.00 91.94 109 VAL A CA 1
ATOM 859 C C . VAL A 1 109 ? 0.946 5.980 19.081 1.00 91.94 109 VAL A C 1
ATOM 861 O O . VAL A 1 109 ? 1.556 6.050 20.146 1.00 91.94 109 VAL A O 1
ATOM 864 N N . LYS A 1 110 ? 0.406 4.844 18.641 1.00 92.44 110 LYS A N 1
ATOM 865 C CA . LYS A 1 110 ? 0.575 3.541 19.294 1.00 92.44 110 LYS A CA 1
ATOM 866 C C . LYS A 1 110 ? 1.859 2.854 18.856 1.00 92.44 110 LYS A C 1
ATOM 868 O O . LYS A 1 110 ? 2.501 2.172 19.650 1.00 92.44 110 LYS A O 1
ATOM 873 N N . ARG A 1 111 ? 2.230 3.021 17.584 1.00 93.38 111 ARG A N 1
ATOM 874 C CA . ARG A 1 111 ? 3.389 2.356 16.986 1.00 93.38 111 ARG A CA 1
ATOM 875 C C . ARG A 1 111 ? 4.040 3.236 15.932 1.00 93.38 111 ARG A C 1
ATOM 877 O O . ARG A 1 111 ? 3.366 3.926 15.177 1.00 93.38 111 ARG A O 1
ATOM 884 N N . THR A 1 112 ? 5.363 3.167 15.856 1.00 95.19 112 THR A N 1
ATOM 885 C CA . THR A 1 112 ? 6.143 3.712 14.744 1.00 95.19 112 THR A CA 1
ATOM 886 C C . THR A 1 112 ? 6.868 2.567 14.058 1.00 95.19 112 THR A C 1
ATOM 888 O O . THR A 1 112 ? 7.626 1.844 14.701 1.00 95.19 112 THR A O 1
ATOM 891 N N . ILE A 1 113 ? 6.629 2.405 12.762 1.00 95.94 113 ILE A N 1
ATOM 892 C CA . ILE A 1 113 ? 7.278 1.406 11.919 1.00 95.94 113 ILE A CA 1
ATOM 893 C C . ILE A 1 113 ? 8.254 2.128 11.002 1.00 95.94 113 ILE A C 1
ATOM 895 O O . ILE A 1 113 ? 7.875 3.034 10.265 1.00 95.94 113 ILE A O 1
ATOM 899 N N . THR A 1 114 ? 9.516 1.727 11.048 1.00 95.50 114 THR A N 1
ATOM 900 C CA . THR A 1 114 ? 10.549 2.236 10.148 1.00 95.50 114 THR A CA 1
ATOM 901 C C . THR A 1 114 ? 10.517 1.460 8.835 1.00 95.50 114 THR A C 1
ATOM 903 O O . THR A 1 114 ? 10.465 0.235 8.857 1.00 95.50 114 THR A O 1
ATOM 906 N N . ILE A 1 115 ? 10.574 2.157 7.699 1.00 96.06 115 ILE A N 1
ATOM 907 C CA . ILE A 1 115 ? 10.514 1.547 6.361 1.00 96.06 115 ILE A CA 1
ATOM 908 C C . ILE A 1 115 ? 11.733 1.942 5.524 1.00 96.06 115 ILE A C 1
ATOM 910 O O . ILE A 1 115 ? 12.212 3.074 5.604 1.00 96.06 115 ILE A O 1
ATOM 914 N N . ASP A 1 116 ? 12.219 1.027 4.687 1.00 94.06 116 ASP A N 1
ATOM 915 C CA . ASP A 1 116 ? 13.291 1.285 3.716 1.00 94.06 116 ASP A CA 1
ATOM 916 C C . ASP A 1 116 ? 12.707 1.857 2.415 1.00 94.06 116 ASP A C 1
ATOM 918 O O . ASP A 1 116 ? 12.693 1.216 1.363 1.00 94.06 116 ASP A O 1
ATOM 922 N N . ALA A 1 117 ? 12.200 3.085 2.490 1.00 95.12 117 ALA A N 1
ATOM 923 C CA . ALA A 1 117 ? 11.727 3.825 1.327 1.00 95.12 117 ALA A CA 1
ATOM 924 C C . ALA A 1 117 ? 12.330 5.231 1.296 1.00 95.12 117 ALA A C 1
ATOM 926 O O . ALA A 1 117 ? 12.358 5.926 2.317 1.00 95.12 117 ALA A O 1
ATOM 927 N N . VAL A 1 118 ? 12.796 5.654 0.118 1.00 93.81 118 VAL A N 1
ATOM 928 C CA . VAL A 1 118 ? 13.473 6.951 -0.074 1.00 93.81 118 VAL A CA 1
ATOM 929 C C . VAL A 1 118 ? 12.487 8.054 -0.409 1.00 93.81 118 VAL A C 1
ATOM 931 O O . VAL A 1 118 ? 12.599 9.160 0.108 1.00 93.81 118 VAL A O 1
ATOM 934 N N . SER A 1 119 ? 11.516 7.773 -1.273 1.00 94.19 119 SER A N 1
ATOM 935 C CA . SER A 1 119 ? 10.469 8.740 -1.603 1.00 94.19 119 SER A CA 1
ATOM 936 C C . SER A 1 119 ? 9.145 8.002 -1.736 1.00 94.19 119 SER A C 1
ATOM 938 O O . SER A 1 119 ? 8.667 7.800 -2.854 1.00 94.19 119 SER A O 1
ATOM 940 N N . PRO A 1 120 ? 8.595 7.505 -0.614 1.00 96.69 120 PRO A N 1
ATOM 941 C CA . PRO A 1 120 ? 7.354 6.764 -0.660 1.00 96.69 120 PRO A CA 1
ATOM 942 C C . PRO A 1 120 ? 6.180 7.699 -0.962 1.00 96.69 120 PRO A C 1
ATOM 944 O O . PRO A 1 120 ? 6.185 8.849 -0.516 1.00 96.69 120 PRO A O 1
ATOM 947 N N . ARG A 1 121 ? 5.184 7.220 -1.718 1.00 94.62 121 ARG A N 1
ATOM 948 C CA . ARG A 1 121 ? 4.012 8.033 -2.101 1.00 94.62 121 ARG A CA 1
ATOM 949 C C . ARG A 1 121 ? 2.659 7.433 -1.783 1.00 94.62 121 ARG A C 1
ATOM 951 O O . ARG A 1 121 ? 1.752 8.191 -1.474 1.00 94.62 121 ARG A O 1
ATOM 958 N N . GLY A 1 122 ? 2.529 6.124 -1.889 1.00 92.56 122 GLY A N 1
ATOM 959 C CA . GLY A 1 122 ? 1.280 5.421 -1.653 1.00 92.56 122 GLY A CA 1
ATOM 960 C C . GLY A 1 122 ? 1.423 4.447 -0.499 1.00 92.56 122 GLY A C 1
ATOM 961 O O . GLY A 1 122 ? 2.471 3.813 -0.354 1.00 92.56 122 GLY A O 1
ATOM 962 N N . LEU A 1 123 ? 0.359 4.321 0.285 1.00 96.44 123 LEU A N 1
ATOM 963 C CA . LEU A 1 123 ? 0.190 3.339 1.344 1.00 96.44 123 LEU A CA 1
ATOM 964 C C . LEU A 1 123 ? -1.125 2.585 1.123 1.00 96.44 123 LEU A C 1
ATOM 966 O O . LEU A 1 123 ? -2.190 3.187 1.056 1.00 96.44 123 LEU A O 1
ATOM 970 N N . ALA A 1 124 ? -1.066 1.256 1.083 1.00 95.88 124 ALA A N 1
ATOM 971 C CA . ALA A 1 124 ? -2.259 0.414 1.106 1.00 95.88 124 ALA A CA 1
ATOM 972 C C . ALA A 1 124 ? -2.153 -0.649 2.193 1.00 95.88 124 ALA A C 1
ATOM 974 O O . ALA A 1 124 ? -1.083 -1.211 2.433 1.00 95.88 124 ALA A O 1
ATOM 975 N N . LEU A 1 125 ? -3.281 -0.953 2.828 1.00 92.75 125 LEU A N 1
ATOM 976 C CA . LEU A 1 125 ? -3.379 -2.013 3.823 1.00 92.75 125 LEU A CA 1
ATOM 977 C C . LEU A 1 125 ? -4.002 -3.259 3.191 1.00 92.75 125 LEU A C 1
ATOM 979 O O . LEU A 1 125 ? -5.061 -3.199 2.569 1.00 92.75 125 LEU A O 1
ATOM 983 N N . GLY A 1 126 ? -3.326 -4.390 3.364 1.00 86.31 126 GLY A N 1
ATOM 984 C CA . GLY A 1 126 ? -3.917 -5.716 3.231 1.00 86.31 126 GLY A CA 1
ATOM 985 C C . GLY A 1 126 ? -4.456 -6.191 4.582 1.00 86.31 126 GLY A C 1
ATOM 986 O O . GLY A 1 126 ? -4.589 -5.413 5.520 1.00 86.31 126 GLY A O 1
ATOM 987 N N . ARG A 1 127 ? -4.752 -7.490 4.702 1.00 80.56 127 ARG A N 1
ATOM 988 C CA . ARG A 1 127 ? -5.268 -8.080 5.951 1.00 80.56 127 ARG A CA 1
ATOM 989 C C . ARG A 1 127 ? -4.320 -7.862 7.140 1.00 80.56 127 ARG A C 1
ATOM 991 O O . ARG A 1 127 ? -4.696 -7.183 8.080 1.00 80.56 127 ARG A O 1
ATOM 998 N N . ASP A 1 128 ? -3.101 -8.390 7.036 1.00 87.31 128 ASP A N 1
ATOM 999 C CA . ASP A 1 128 ? -2.057 -8.327 8.077 1.00 87.31 128 ASP A CA 1
ATOM 1000 C C . ASP A 1 128 ? -0.727 -7.836 7.481 1.00 87.31 128 ASP A C 1
ATOM 1002 O O . ASP A 1 128 ? 0.362 -8.289 7.838 1.00 87.31 128 ASP A O 1
ATOM 1006 N N . ARG A 1 129 ? -0.821 -6.999 6.446 1.00 94.56 129 ARG A N 1
ATOM 1007 C CA . ARG A 1 129 ? 0.299 -6.548 5.615 1.00 94.56 129 ARG A CA 1
ATOM 1008 C C . ARG A 1 129 ? 0.042 -5.120 5.182 1.00 94.56 129 ARG A C 1
ATOM 1010 O O . ARG A 1 129 ? -1.113 -4.718 5.055 1.00 94.56 129 ARG A O 1
ATOM 1017 N N . PHE A 1 130 ? 1.097 -4.386 4.879 1.00 96.75 130 PHE A N 1
ATOM 1018 C CA . PHE A 1 130 ? 0.967 -3.085 4.238 1.00 96.75 130 PHE A CA 1
ATOM 1019 C C . PHE A 1 130 ? 1.931 -2.961 3.072 1.00 96.75 130 PHE A C 1
ATOM 1021 O O . PHE A 1 130 ? 2.962 -3.632 3.006 1.00 96.75 130 PHE A O 1
ATOM 1028 N N . TYR A 1 131 ? 1.549 -2.115 2.131 1.00 98.31 131 TYR A N 1
ATOM 1029 C CA . TYR A 1 131 ? 2.205 -1.969 0.852 1.00 98.31 131 TYR A CA 1
ATOM 1030 C C . TYR A 1 131 ? 2.552 -0.512 0.639 1.00 98.31 131 TYR A C 1
ATOM 1032 O O . TYR A 1 131 ? 1.740 0.368 0.921 1.00 98.31 131 TYR A O 1
ATOM 1040 N N . ILE A 1 132 ? 3.753 -0.272 0.131 1.00 98.25 132 ILE A N 1
ATOM 1041 C CA . ILE A 1 132 ? 4.267 1.064 -0.132 1.00 98.25 132 ILE A CA 1
ATOM 1042 C C . ILE A 1 132 ? 4.807 1.122 -1.549 1.00 98.25 132 ILE A C 1
ATOM 1044 O O . ILE A 1 132 ? 5.543 0.237 -1.981 1.00 98.25 132 ILE A O 1
ATOM 1048 N N . THR A 1 133 ? 4.502 2.199 -2.257 1.00 97.75 133 THR A N 1
ATOM 1049 C CA . THR A 1 133 ? 5.215 2.564 -3.484 1.00 97.75 133 THR A CA 1
ATOM 1050 C C . THR A 1 133 ? 6.415 3.427 -3.113 1.00 97.75 133 THR A C 1
ATOM 1052 O O . THR A 1 133 ? 6.259 4.563 -2.672 1.00 97.75 133 THR A O 1
ATOM 1055 N N . ASP A 1 134 ? 7.630 2.900 -3.277 1.00 97.44 134 ASP A N 1
ATOM 1056 C CA . ASP A 1 134 ? 8.878 3.655 -3.125 1.00 97.44 134 ASP A CA 1
ATOM 1057 C C . ASP A 1 134 ? 9.222 4.294 -4.473 1.00 97.44 134 ASP A C 1
ATOM 1059 O O . ASP A 1 134 ? 10.022 3.774 -5.258 1.00 97.44 134 ASP A O 1
ATOM 1063 N N . THR A 1 135 ? 8.571 5.425 -4.764 1.00 94.75 135 THR A N 1
ATOM 1064 C CA . THR A 1 135 ? 8.705 6.152 -6.034 1.00 94.75 135 THR A CA 1
ATOM 1065 C C . THR A 1 135 ? 10.159 6.503 -6.331 1.00 94.75 135 THR A C 1
ATOM 1067 O O . THR A 1 135 ? 10.592 6.410 -7.476 1.00 94.75 135 THR A O 1
ATOM 1070 N N . GLY A 1 136 ? 10.934 6.856 -5.301 1.00 93.56 136 GLY A N 1
ATOM 1071 C CA . GLY A 1 136 ? 12.346 7.223 -5.438 1.00 93.56 136 GLY A CA 1
ATOM 1072 C C . GLY A 1 136 ? 13.237 6.080 -5.931 1.00 93.56 136 GLY A C 1
ATOM 1073 O O . GLY A 1 136 ? 14.296 6.339 -6.499 1.00 93.56 136 GLY A O 1
ATOM 1074 N N . ARG A 1 137 ? 12.806 4.826 -5.748 1.00 96.88 137 ARG A N 1
ATOM 1075 C CA . ARG A 1 137 ? 13.522 3.628 -6.210 1.00 96.88 137 ARG A CA 1
ATOM 1076 C C . ARG A 1 137 ? 12.741 2.795 -7.227 1.00 96.88 137 ARG A C 1
ATOM 1078 O O . ARG A 1 137 ? 13.207 1.722 -7.594 1.00 96.88 137 ARG A O 1
ATOM 1085 N N . ASN A 1 138 ? 11.603 3.293 -7.717 1.00 97.12 138 ASN A N 1
ATOM 1086 C CA . ASN A 1 138 ? 10.765 2.629 -8.721 1.00 97.12 138 ASN A CA 1
ATOM 1087 C C . ASN A 1 138 ? 10.405 1.181 -8.353 1.00 97.12 138 ASN A C 1
ATOM 1089 O O . ASN A 1 138 ? 10.532 0.265 -9.169 1.00 97.12 138 ASN A O 1
ATOM 1093 N N . ARG A 1 139 ? 10.004 0.980 -7.096 1.00 97.69 139 ARG A N 1
ATOM 1094 C CA . ARG A 1 139 ? 9.665 -0.337 -6.554 1.00 97.69 139 ARG A CA 1
ATOM 1095 C C . ARG A 1 139 ? 8.438 -0.276 -5.657 1.00 97.69 139 ARG A C 1
ATOM 1097 O O . ARG A 1 139 ? 8.098 0.771 -5.106 1.00 97.69 139 ARG A O 1
ATOM 1104 N N . ILE A 1 140 ? 7.808 -1.425 -5.491 1.00 98.50 140 ILE A N 1
ATOM 1105 C CA . ILE A 1 140 ? 6.727 -1.683 -4.555 1.00 98.50 140 ILE A CA 1
ATOM 1106 C C . ILE A 1 140 ? 7.279 -2.556 -3.437 1.00 98.50 140 ILE A C 1
ATOM 1108 O O . ILE A 1 140 ? 7.952 -3.554 -3.688 1.00 98.50 140 ILE A O 1
ATOM 1112 N N . LEU A 1 141 ? 6.994 -2.165 -2.203 1.00 98.50 141 LEU A N 1
ATOM 1113 C CA . LEU A 1 141 ? 7.408 -2.861 -0.997 1.00 98.50 141 LEU A CA 1
ATOM 1114 C C . LEU A 1 141 ? 6.180 -3.439 -0.313 1.00 98.50 141 LEU A C 1
ATOM 1116 O O . LEU A 1 141 ? 5.195 -2.724 -0.132 1.00 98.50 141 LEU A O 1
ATOM 1120 N N . ARG A 1 142 ? 6.257 -4.696 0.115 1.00 98.44 142 ARG A N 1
ATOM 1121 C CA . ARG A 1 142 ? 5.294 -5.291 1.036 1.00 98.44 142 ARG A CA 1
ATOM 1122 C C . ARG A 1 142 ? 5.965 -5.605 2.357 1.00 98.44 142 ARG A C 1
ATOM 1124 O O . ARG A 1 142 ? 7.000 -6.266 2.409 1.00 98.44 142 ARG A O 1
ATOM 1131 N N . TYR A 1 143 ? 5.305 -5.184 3.420 1.00 98.25 143 TYR A N 1
ATOM 1132 C CA . TYR A 1 143 ? 5.685 -5.459 4.788 1.00 98.25 143 TYR A CA 1
ATOM 1133 C C . TYR A 1 143 ? 4.642 -6.346 5.461 1.00 98.25 143 TYR A C 1
ATOM 1135 O O . TYR A 1 143 ? 3.444 -6.254 5.176 1.00 98.25 143 TYR A O 1
ATOM 1143 N N . THR A 1 144 ? 5.091 -7.178 6.393 1.00 96.06 144 THR A N 1
ATOM 1144 C CA . THR A 1 144 ? 4.212 -7.795 7.385 1.00 96.06 144 THR A CA 1
ATOM 1145 C C . THR A 1 144 ? 3.635 -6.713 8.300 1.00 96.06 144 THR A C 1
ATOM 1147 O O . THR A 1 144 ? 4.206 -5.628 8.429 1.00 96.06 144 THR A O 1
ATOM 1150 N N . GLY A 1 145 ? 2.532 -7.004 8.991 1.00 88.81 145 GLY A N 1
ATOM 1151 C CA . GLY A 1 145 ? 1.969 -6.108 10.007 1.00 88.81 145 GLY A CA 1
ATOM 1152 C C . GLY A 1 145 ? 2.969 -5.748 11.111 1.00 88.81 145 GLY A C 1
ATOM 1153 O O . GLY A 1 145 ? 2.835 -4.709 11.753 1.00 88.81 145 GLY A O 1
ATOM 1154 N N . ASP A 1 146 ? 4.024 -6.553 11.278 1.00 87.81 146 ASP A N 1
ATOM 1155 C CA . ASP A 1 146 ? 5.104 -6.292 12.223 1.00 87.81 146 ASP A CA 1
ATOM 1156 C C . ASP A 1 146 ? 6.197 -5.339 11.720 1.00 87.81 146 ASP A C 1
ATOM 1158 O O . ASP A 1 146 ? 7.079 -4.951 12.490 1.00 87.81 146 ASP A O 1
ATOM 1162 N N . GLY A 1 147 ? 6.122 -4.908 10.462 1.00 92.69 147 GLY A N 1
ATOM 1163 C CA . GLY A 1 147 ? 7.054 -3.942 9.886 1.00 92.69 147 GLY A CA 1
ATOM 1164 C C . GLY A 1 147 ? 8.331 -4.550 9.312 1.00 92.69 147 GLY A C 1
ATOM 1165 O O . GLY A 1 147 ? 9.271 -3.814 9.025 1.00 92.69 147 GLY A O 1
ATOM 1166 N N . ASN A 1 148 ? 8.371 -5.867 9.105 1.00 96.19 148 ASN A N 1
ATOM 1167 C CA . ASN A 1 148 ? 9.448 -6.523 8.362 1.00 96.19 148 ASN A CA 1
ATOM 1168 C C . ASN A 1 148 ? 9.052 -6.667 6.893 1.00 96.19 148 ASN A C 1
ATOM 1170 O O . ASN A 1 148 ? 7.874 -6.874 6.607 1.00 96.19 148 ASN A O 1
ATOM 1174 N N . LEU A 1 149 ? 10.012 -6.586 5.966 1.00 97.62 149 LEU A N 1
ATOM 1175 C CA . LEU A 1 149 ? 9.746 -6.938 4.568 1.00 97.62 149 LEU A CA 1
ATOM 1176 C C . LEU A 1 149 ? 9.243 -8.379 4.497 1.00 97.62 149 LEU A C 1
ATOM 1178 O O . LEU A 1 149 ? 9.768 -9.268 5.168 1.00 97.62 149 LEU A O 1
ATOM 1182 N N . ASP A 1 150 ? 8.187 -8.586 3.721 1.00 97.81 150 ASP A N 1
ATOM 1183 C CA . ASP A 1 150 ? 7.510 -9.869 3.654 1.00 97.81 150 ASP A CA 1
ATOM 1184 C C . ASP A 1 150 ? 8.143 -10.766 2.581 1.00 97.81 150 ASP A C 1
ATOM 1186 O O . ASP A 1 150 ? 7.927 -10.523 1.390 1.00 97.81 150 ASP A O 1
ATOM 1190 N N . PRO A 1 151 ? 8.846 -11.849 2.965 1.00 97.06 151 PRO A N 1
ATOM 1191 C CA . PRO A 1 151 ? 9.584 -12.686 2.026 1.00 97.06 151 PRO A CA 1
ATOM 1192 C C . PRO A 1 151 ? 8.704 -13.381 0.982 1.00 97.06 151 PRO A C 1
ATOM 1194 O O . PRO A 1 151 ? 9.213 -13.837 -0.035 1.00 97.06 151 PRO A O 1
ATOM 1197 N N . SER A 1 152 ? 7.388 -13.459 1.208 1.00 96.50 152 SER A N 1
ATOM 1198 C CA . SER A 1 152 ? 6.439 -14.075 0.273 1.00 96.50 152 SER A CA 1
ATOM 1199 C C . SER A 1 152 ? 5.997 -13.151 -0.873 1.00 96.50 152 SER A C 1
ATOM 1201 O O . SER A 1 152 ? 5.047 -13.471 -1.582 1.00 96.50 152 SER A O 1
ATOM 1203 N N . PHE A 1 153 ? 6.586 -11.956 -1.010 1.00 97.94 153 PHE A N 1
ATOM 1204 C CA . PHE A 1 153 ? 6.264 -10.997 -2.075 1.00 97.94 153 PHE A CA 1
ATOM 1205 C C . PHE A 1 153 ? 7.468 -10.745 -2.969 1.00 97.94 153 PHE A C 1
ATOM 1207 O O . PHE A 1 153 ? 8.460 -10.193 -2.495 1.00 97.94 153 PHE A O 1
ATOM 1214 N N . GLY A 1 154 ? 7.364 -11.084 -4.251 1.00 97.06 154 GLY A N 1
ATOM 1215 C CA . GLY A 1 154 ? 8.428 -10.869 -5.222 1.00 97.06 154 GLY A CA 1
ATOM 1216 C C . GLY A 1 154 ? 9.786 -11.332 -4.695 1.00 97.06 154 GLY A C 1
ATOM 1217 O O . GLY A 1 154 ? 9.923 -12.418 -4.131 1.00 97.06 154 GLY A O 1
ATOM 1218 N N . GLU A 1 155 ? 10.790 -10.475 -4.836 1.00 96.81 155 GLU A N 1
ATOM 1219 C CA . GLU A 1 155 ? 12.119 -10.701 -4.282 1.00 96.81 155 GLU A CA 1
ATOM 1220 C C . GLU A 1 155 ? 12.193 -10.156 -2.848 1.00 96.81 155 GLU A C 1
ATOM 1222 O O . GLU A 1 155 ? 12.545 -9.003 -2.604 1.00 96.81 155 GLU A O 1
ATOM 1227 N N . ASN A 1 156 ? 11.835 -11.006 -1.883 1.00 96.62 156 ASN A N 1
ATOM 1228 C CA . ASN A 1 156 ? 11.944 -10.740 -0.447 1.00 96.62 156 ASN A CA 1
ATOM 1229 C C . ASN A 1 156 ? 11.236 -9.453 0.037 1.00 96.62 156 ASN A C 1
ATOM 1231 O O . ASN A 1 156 ? 11.816 -8.624 0.740 1.00 96.62 156 ASN A O 1
ATOM 1235 N N . GLY A 1 157 ? 9.980 -9.267 -0.358 1.00 97.38 157 GLY A N 1
ATOM 1236 C CA . GLY A 1 157 ? 9.185 -8.090 -0.008 1.00 97.38 157 GLY A CA 1
ATOM 1237 C C . GLY A 1 157 ? 9.200 -7.005 -1.075 1.00 97.38 157 GLY A C 1
ATOM 1238 O O . GLY A 1 157 ? 8.598 -5.956 -0.855 1.00 97.38 157 GLY A O 1
ATOM 1239 N N . VAL A 1 158 ? 9.871 -7.227 -2.208 1.00 98.38 158 VAL A N 1
ATOM 1240 C CA . VAL A 1 158 ? 10.113 -6.203 -3.228 1.00 98.38 158 VAL A CA 1
ATOM 1241 C C . VAL A 1 158 ? 9.639 -6.666 -4.599 1.00 98.38 158 VAL A C 1
ATOM 1243 O O . VAL A 1 158 ? 9.963 -7.758 -5.058 1.00 98.38 158 VAL A O 1
ATOM 1246 N N . VAL A 1 159 ? 8.908 -5.792 -5.285 1.00 98.12 159 VAL A N 1
ATOM 1247 C CA . VAL A 1 159 ? 8.526 -5.948 -6.690 1.00 98.12 159 VAL A CA 1
ATOM 1248 C C . VAL A 1 159 ? 8.902 -4.685 -7.448 1.00 98.12 159 VAL A C 1
ATOM 1250 O O . VAL A 1 159 ? 8.743 -3.573 -6.949 1.00 98.12 159 VAL A O 1
ATOM 1253 N N . GLY A 1 160 ? 9.364 -4.855 -8.680 1.00 95.25 160 GLY A N 1
ATOM 1254 C CA . GLY A 1 160 ? 9.656 -3.752 -9.578 1.00 95.25 160 GLY A CA 1
ATOM 1255 C C . GLY A 1 160 ? 11.049 -3.156 -9.447 1.00 95.25 160 GLY A C 1
ATOM 1256 O O . GLY A 1 160 ? 11.742 -3.250 -8.435 1.00 95.25 160 GLY A O 1
ATOM 1257 N N . ARG A 1 161 ? 11.450 -2.561 -10.563 1.00 96.50 161 ARG A N 1
ATOM 1258 C CA . ARG A 1 161 ? 12.672 -1.792 -10.787 1.00 96.50 161 ARG A CA 1
ATOM 1259 C C . ARG A 1 161 ? 12.372 -0.766 -11.869 1.00 96.50 161 ARG A C 1
ATOM 1261 O O . ARG A 1 161 ? 11.382 -0.923 -12.582 1.00 96.50 161 ARG A O 1
ATOM 1268 N N . PHE A 1 162 ? 13.235 0.234 -12.027 1.00 96.75 162 PHE A N 1
ATOM 1269 C CA . PHE A 1 162 ? 13.092 1.193 -13.120 1.00 96.75 162 PHE A CA 1
ATOM 1270 C C . PHE A 1 162 ? 13.018 0.484 -14.480 1.00 96.75 162 PHE A C 1
ATOM 1272 O O . PHE A 1 162 ? 13.917 -0.290 -14.807 1.00 96.75 162 PHE A O 1
ATOM 1279 N N . GLY A 1 163 ? 11.979 0.776 -15.260 1.00 92.94 163 GLY A N 1
ATOM 1280 C CA . GLY A 1 163 ? 11.824 0.255 -16.613 1.00 92.94 163 GLY A CA 1
ATOM 1281 C C . GLY A 1 163 ? 10.400 0.382 -17.146 1.00 92.94 163 GLY A C 1
ATOM 1282 O O . GLY A 1 163 ? 9.531 0.997 -16.523 1.00 92.94 163 GLY A O 1
ATOM 1283 N N . THR A 1 164 ? 10.180 -0.187 -18.327 1.00 91.31 164 THR A N 1
ATOM 1284 C CA . THR A 1 164 ? 8.897 -0.163 -19.049 1.00 91.31 164 THR A CA 1
ATOM 1285 C C . THR A 1 164 ? 8.355 -1.566 -19.325 1.00 91.31 164 THR A C 1
ATOM 1287 O O . THR A 1 164 ? 7.233 -1.697 -19.812 1.00 91.31 164 THR A O 1
ATOM 1290 N N . GLY A 1 165 ? 9.122 -2.619 -19.018 1.00 89.62 165 GLY A N 1
ATOM 1291 C CA . GLY A 1 165 ? 8.699 -4.005 -19.192 1.00 89.62 165 GLY A CA 1
ATOM 1292 C C . GLY A 1 165 ? 7.651 -4.454 -18.173 1.00 89.62 165 GLY A C 1
ATOM 1293 O O . GLY A 1 165 ? 7.286 -3.713 -17.257 1.00 89.62 165 GLY A O 1
ATOM 1294 N N . GLU A 1 166 ? 7.172 -5.686 -18.331 1.00 91.12 166 GLU A N 1
ATOM 1295 C CA . GLU A 1 166 ? 6.247 -6.326 -17.393 1.00 91.12 166 GLU A CA 1
ATOM 1296 C C . GLU A 1 166 ? 6.862 -6.400 -15.992 1.00 91.12 166 GLU A C 1
ATOM 1298 O O . GLU A 1 166 ? 7.986 -6.872 -15.804 1.00 91.12 166 GLU A O 1
ATOM 1303 N N . GLY A 1 167 ? 6.133 -5.893 -14.999 1.00 90.25 167 GLY A N 1
ATOM 1304 C CA . GLY A 1 167 ? 6.590 -5.843 -13.616 1.00 90.25 167 GLY A CA 1
ATOM 1305 C C . GLY A 1 167 ? 7.715 -4.842 -13.335 1.00 90.25 167 GLY A C 1
ATOM 1306 O O . GLY A 1 167 ? 8.065 -4.662 -12.173 1.00 90.25 167 GLY A O 1
ATOM 1307 N N . GLU A 1 168 ? 8.255 -4.148 -14.339 1.00 95.56 168 GLU A N 1
ATOM 1308 C CA . GLU A 1 168 ? 9.103 -2.966 -14.153 1.00 95.56 168 GLU A CA 1
ATOM 1309 C C . GLU A 1 168 ? 8.222 -1.727 -13.977 1.00 95.56 168 GLU A C 1
ATOM 1311 O O . GLU A 1 168 ? 7.109 -1.681 -14.487 1.00 95.56 168 GLU A O 1
ATOM 1316 N N . SER A 1 169 ? 8.676 -0.709 -13.254 1.00 91.50 169 SER A N 1
ATOM 1317 C CA . SER A 1 169 ? 7.888 0.502 -13.014 1.00 91.50 169 SER A CA 1
ATOM 1318 C C . SER A 1 169 ? 8.716 1.763 -13.205 1.00 91.50 169 SER A C 1
ATOM 1320 O O . SER A 1 169 ? 9.939 1.751 -13.102 1.00 91.50 169 SER A O 1
ATOM 1322 N N . ASN A 1 170 ? 8.048 2.873 -13.465 1.00 92.50 170 ASN A N 1
ATOM 1323 C CA . ASN A 1 170 ? 8.614 4.197 -13.596 1.00 92.50 170 ASN A CA 1
ATOM 1324 C C . ASN A 1 170 ? 7.721 5.175 -12.830 1.00 92.50 170 ASN A C 1
ATOM 1326 O O . ASN A 1 170 ? 6.610 5.495 -13.238 1.00 92.50 170 ASN A O 1
ATOM 1330 N N . GLN A 1 171 ? 8.218 5.664 -11.699 1.00 93.06 171 GLN A N 1
ATOM 1331 C CA . GLN A 1 171 ? 7.481 6.520 -10.775 1.00 93.06 171 GLN A CA 1
ATOM 1332 C C . GLN A 1 171 ? 6.139 5.908 -10.314 1.00 93.06 171 GLN A C 1
ATOM 1334 O O . GLN A 1 171 ? 5.089 6.523 -10.510 1.00 93.06 171 GLN A O 1
ATOM 1339 N N . PRO A 1 172 ? 6.138 4.735 -9.649 1.00 95.00 172 PRO A N 1
ATOM 1340 C CA . PRO A 1 172 ? 4.922 4.201 -9.046 1.00 95.00 172 PRO A CA 1
ATOM 1341 C C . PRO A 1 172 ? 4.422 5.164 -7.961 1.00 95.00 172 PRO A C 1
ATOM 1343 O O . PRO A 1 172 ? 5.197 5.555 -7.084 1.00 95.00 172 PRO A O 1
ATOM 1346 N N . TRP A 1 173 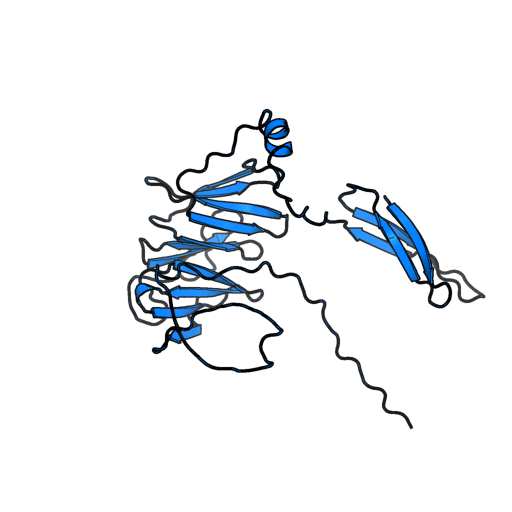? 3.159 5.590 -8.026 1.00 92.88 173 TRP A N 1
ATOM 1347 C CA . TRP A 1 173 ? 2.597 6.598 -7.112 1.00 92.88 173 TRP A CA 1
ATOM 1348 C C . TRP A 1 173 ? 1.540 6.009 -6.190 1.00 92.88 173 TRP A C 1
ATOM 1350 O O . TRP A 1 173 ? 1.772 5.883 -4.994 1.00 92.88 173 TRP A O 1
ATOM 1360 N N . GLY A 1 174 ? 0.383 5.664 -6.740 1.00 89.25 174 GLY A N 1
ATOM 1361 C CA . GLY A 1 174 ? -0.751 5.132 -6.000 1.00 89.25 174 GLY A CA 1
ATOM 1362 C C . GLY A 1 174 ? -0.692 3.616 -5.920 1.00 89.25 174 GLY A C 1
ATOM 1363 O O . GLY A 1 174 ? -0.184 2.958 -6.831 1.00 89.25 174 GLY A O 1
ATOM 1364 N N . ILE A 1 175 ? -1.246 3.075 -4.840 1.00 95.25 175 ILE A N 1
ATOM 1365 C CA . ILE A 1 175 ? -1.356 1.637 -4.627 1.00 95.25 175 ILE A CA 1
ATOM 1366 C C . ILE A 1 175 ? -2.689 1.291 -3.975 1.00 95.25 175 ILE A C 1
ATOM 1368 O O . ILE A 1 175 ? -3.185 2.025 -3.125 1.00 95.25 175 ILE A O 1
ATOM 1372 N N . ALA A 1 176 ? -3.272 0.173 -4.385 1.00 92.38 176 ALA A N 1
ATOM 1373 C CA . ALA A 1 176 ? -4.445 -0.417 -3.759 1.00 92.38 176 ALA A CA 1
ATOM 1374 C C . ALA A 1 176 ? -4.321 -1.940 -3.743 1.00 92.38 176 ALA A C 1
ATOM 1376 O O . ALA A 1 176 ? -3.603 -2.522 -4.556 1.00 92.38 176 ALA A O 1
ATOM 1377 N N . VAL A 1 177 ? -5.024 -2.580 -2.812 1.00 86.31 177 VAL A N 1
ATOM 1378 C CA . VAL A 1 177 ? -5.027 -4.036 -2.649 1.00 86.31 177 VAL A CA 1
ATOM 1379 C C . VAL A 1 177 ? -6.468 -4.508 -2.503 1.00 86.31 177 VAL A C 1
ATOM 1381 O O . VAL A 1 177 ? -7.250 -3.869 -1.796 1.00 86.31 177 VAL A O 1
ATOM 1384 N N . ASP A 1 178 ? -6.831 -5.588 -3.192 1.00 82.56 178 ASP A N 1
ATOM 1385 C CA . ASP A 1 178 ? -8.151 -6.214 -3.064 1.00 82.56 178 ASP A CA 1
ATOM 1386 C C . ASP A 1 178 ? -8.169 -7.359 -2.030 1.00 82.56 178 ASP A C 1
ATOM 1388 O O . ASP A 1 178 ? -7.167 -7.669 -1.382 1.00 82.56 178 ASP A O 1
ATOM 1392 N N . TRP A 1 179 ? -9.334 -7.984 -1.842 1.00 79.38 179 TRP A N 1
ATOM 1393 C CA . TRP A 1 179 ? -9.524 -9.059 -0.858 1.00 79.38 179 TRP A CA 1
ATOM 1394 C C . TRP A 1 179 ? -8.773 -10.348 -1.192 1.00 79.38 179 TRP A C 1
ATOM 1396 O O . TRP A 1 179 ? -8.430 -11.092 -0.273 1.00 79.38 179 TRP A O 1
ATOM 1406 N N . ASP A 1 180 ? -8.495 -10.583 -2.473 1.00 79.69 180 ASP A N 1
ATOM 1407 C CA . ASP A 1 180 ? -7.714 -11.728 -2.945 1.00 79.69 180 ASP A CA 1
ATOM 1408 C C . ASP A 1 180 ? -6.202 -11.462 -2.831 1.00 79.69 180 ASP A C 1
ATOM 1410 O O . ASP A 1 180 ? -5.373 -12.351 -3.045 1.00 79.69 180 ASP A O 1
ATOM 1414 N N . GLY A 1 181 ? -5.830 -10.237 -2.447 1.00 83.69 181 GLY A N 1
ATOM 1415 C CA . GLY A 1 181 ? -4.457 -9.792 -2.285 1.00 83.69 181 GLY A CA 1
ATOM 1416 C C . GLY A 1 181 ? -3.800 -9.356 -3.589 1.00 83.69 181 GLY A C 1
ATOM 1417 O O . GLY A 1 181 ? -2.578 -9.197 -3.592 1.00 83.69 181 GLY A O 1
ATOM 1418 N N . ASN A 1 182 ? -4.562 -9.154 -4.673 1.00 88.12 182 ASN A N 1
ATOM 1419 C CA . ASN A 1 182 ? -4.010 -8.539 -5.876 1.00 88.12 182 ASN A CA 1
ATOM 1420 C C . ASN A 1 182 ? -3.674 -7.073 -5.588 1.00 88.12 182 ASN A C 1
ATOM 1422 O O . ASN A 1 182 ? -4.410 -6.370 -4.891 1.00 88.12 182 ASN A O 1
ATOM 1426 N N . VAL A 1 183 ? -2.558 -6.618 -6.148 1.00 94.88 183 VAL A N 1
ATOM 1427 C CA . VAL A 1 183 ? -1.982 -5.295 -5.917 1.00 94.88 183 VAL A CA 1
ATOM 1428 C C . VAL A 1 183 ? -2.078 -4.480 -7.195 1.00 94.88 183 VAL A C 1
ATOM 1430 O O . VAL A 1 183 ? -1.554 -4.879 -8.230 1.00 94.88 183 VAL A O 1
ATOM 1433 N N . TYR A 1 184 ? -2.707 -3.317 -7.108 1.00 94.56 184 TYR A N 1
ATOM 1434 C CA . TYR A 1 184 ? -2.924 -2.394 -8.215 1.00 94.56 184 TYR A CA 1
ATOM 1435 C C . TYR A 1 184 ? -2.029 -1.184 -8.007 1.00 94.56 184 TYR A C 1
ATOM 1437 O O . TYR A 1 184 ? -2.098 -0.543 -6.958 1.00 94.56 184 TYR A O 1
ATOM 1445 N N . VAL A 1 185 ? -1.193 -0.867 -8.989 1.00 94.88 185 VAL A N 1
ATOM 1446 C CA . VAL A 1 185 ? -0.182 0.189 -8.881 1.00 94.88 185 VAL A CA 1
ATOM 1447 C C . VAL A 1 185 ? -0.350 1.163 -10.032 1.00 94.88 185 VAL A C 1
ATOM 1449 O O . VAL A 1 185 ? -0.373 0.745 -11.191 1.00 94.88 185 VAL A O 1
ATOM 1452 N N . SER A 1 186 ? -0.431 2.461 -9.731 1.00 91.38 186 SER A N 1
ATOM 1453 C CA . SER A 1 186 ? -0.334 3.479 -10.774 1.00 91.38 186 SER A CA 1
ATOM 1454 C C . SER A 1 186 ? 1.129 3.742 -11.113 1.00 91.38 186 SER A C 1
ATOM 1456 O O . SER A 1 186 ? 1.873 4.365 -10.354 1.00 91.38 186 SER A O 1
ATOM 1458 N N . ASP A 1 187 ? 1.538 3.233 -12.269 1.00 89.50 187 ASP A N 1
ATOM 1459 C CA . ASP A 1 187 ? 2.874 3.362 -12.836 1.00 89.50 187 ASP A CA 1
ATOM 1460 C C . ASP A 1 187 ? 2.942 4.662 -13.652 1.00 89.50 187 ASP A C 1
ATOM 1462 O O . ASP A 1 187 ? 2.818 4.678 -14.881 1.00 89.50 187 ASP A O 1
ATOM 1466 N N . ALA A 1 188 ? 3.003 5.783 -12.926 1.00 87.25 188 ALA A N 1
ATOM 1467 C CA . ALA A 1 188 ? 2.658 7.102 -13.451 1.00 87.25 188 ALA A CA 1
ATOM 1468 C C . ALA A 1 188 ? 3.584 7.563 -14.584 1.00 87.25 188 ALA A C 1
ATOM 1470 O O . ALA A 1 188 ? 3.119 8.172 -15.541 1.00 87.25 188 ALA A O 1
ATOM 1471 N N . GLY A 1 189 ? 4.875 7.243 -14.515 1.00 86.38 189 GLY A N 1
ATOM 1472 C CA . GLY A 1 189 ? 5.843 7.578 -15.558 1.00 86.38 189 GLY A CA 1
ATOM 1473 C C . GLY A 1 189 ? 5.647 6.787 -16.852 1.00 86.38 189 GLY A C 1
ATOM 1474 O O . GLY A 1 189 ? 6.098 7.233 -17.905 1.00 86.38 189 GLY A O 1
ATOM 1475 N N . ASN A 1 190 ? 4.948 5.650 -16.791 1.00 86.06 190 ASN A N 1
ATOM 1476 C CA . ASN A 1 190 ? 4.611 4.819 -17.948 1.00 86.06 190 ASN A CA 1
ATOM 1477 C C . ASN A 1 190 ? 3.149 4.977 -18.402 1.00 86.06 190 ASN A C 1
ATOM 1479 O O . ASN A 1 190 ? 2.745 4.336 -19.370 1.00 86.06 190 ASN A O 1
ATOM 1483 N N . ASN A 1 191 ? 2.356 5.827 -17.736 1.00 85.50 191 ASN A N 1
ATOM 1484 C CA . ASN A 1 191 ? 0.937 6.065 -18.035 1.00 85.50 191 ASN A CA 1
ATOM 1485 C C . ASN A 1 191 ? 0.090 4.777 -18.076 1.00 85.50 191 ASN A C 1
ATOM 1487 O O . ASN A 1 191 ? -0.777 4.605 -18.941 1.00 85.50 191 ASN A O 1
ATOM 1491 N N . ARG A 1 192 ? 0.346 3.863 -17.135 1.00 85.50 192 ARG A N 1
ATOM 1492 C CA . ARG A 1 192 ? -0.378 2.592 -17.023 1.00 85.50 192 ARG A CA 1
ATOM 1493 C C . ARG A 1 192 ? -0.741 2.256 -15.582 1.00 85.50 192 ARG A C 1
ATOM 1495 O O . ARG A 1 192 ? -0.162 2.781 -14.629 1.00 85.50 192 ARG A O 1
ATOM 1502 N N . ILE A 1 193 ? -1.685 1.336 -15.436 1.00 89.06 193 ILE A N 1
ATOM 1503 C CA . ILE A 1 193 ? -1.928 0.610 -14.191 1.00 89.06 193 ILE A CA 1
ATOM 1504 C C . ILE A 1 193 ? -1.349 -0.788 -14.348 1.00 89.06 193 ILE A C 1
ATOM 1506 O O . ILE A 1 193 ? -1.632 -1.453 -15.341 1.00 89.06 193 ILE A O 1
ATOM 1510 N N . GLN A 1 194 ? -0.574 -1.238 -13.367 1.00 92.31 194 GLN A N 1
ATOM 1511 C CA . GLN A 1 194 ? -0.112 -2.622 -13.290 1.00 92.31 194 GLN A CA 1
ATOM 1512 C C . GLN A 1 194 ? -0.835 -3.368 -12.177 1.00 92.31 194 GLN A C 1
ATOM 1514 O O . GLN A 1 194 ? -1.134 -2.794 -11.127 1.00 92.31 194 GLN A O 1
ATOM 1519 N N . ILE A 1 195 ? -1.095 -4.650 -12.418 1.00 93.56 195 ILE A N 1
ATOM 1520 C CA . ILE A 1 195 ? -1.740 -5.557 -11.475 1.00 93.56 195 ILE A CA 1
ATOM 1521 C C . ILE A 1 195 ? -0.779 -6.702 -11.177 1.00 93.56 195 ILE A C 1
ATOM 1523 O O . ILE A 1 195 ? -0.323 -7.394 -12.089 1.00 93.56 195 ILE A O 1
ATOM 1527 N N . PHE A 1 196 ? -0.511 -6.917 -9.895 1.00 95.50 196 PHE A N 1
ATOM 1528 C CA . PHE A 1 196 ? 0.273 -8.034 -9.384 1.00 95.50 196 PHE A CA 1
ATOM 1529 C C . PHE A 1 196 ? -0.616 -8.971 -8.573 1.00 95.50 196 PHE A C 1
ATOM 1531 O O . PHE A 1 196 ? -1.589 -8.532 -7.963 1.00 95.50 196 PHE A O 1
ATOM 1538 N N . ASP A 1 197 ? -0.290 -10.258 -8.553 1.00 95.12 197 ASP A N 1
ATOM 1539 C CA . ASP A 1 197 ? -0.950 -11.216 -7.671 1.00 95.12 197 ASP A CA 1
ATOM 1540 C C . ASP A 1 197 ? -0.479 -11.062 -6.210 1.00 95.12 197 ASP A C 1
ATOM 1542 O O . ASP A 1 197 ? 0.390 -10.249 -5.873 1.00 95.12 197 ASP A O 1
ATOM 1546 N N . SER A 1 198 ? -1.035 -11.885 -5.321 1.00 94.44 198 SER A N 1
ATOM 1547 C CA . SER A 1 198 ? -0.670 -11.890 -3.902 1.00 94.44 198 SER A CA 1
ATOM 1548 C C . SER A 1 198 ? 0.760 -12.365 -3.620 1.00 94.44 198 SER A C 1
ATOM 1550 O O . SER A 1 198 ? 1.225 -12.221 -2.492 1.00 94.44 198 SER A O 1
ATOM 1552 N N . GLN A 1 199 ? 1.478 -12.915 -4.596 1.00 96.81 199 GLN A N 1
ATOM 1553 C CA . GLN A 1 199 ? 2.893 -13.271 -4.483 1.00 96.81 199 GLN A CA 1
ATOM 1554 C C . GLN A 1 199 ? 3.801 -12.236 -5.160 1.00 96.81 199 GLN A C 1
ATOM 1556 O O . GLN A 1 199 ? 5.018 -12.352 -5.076 1.00 96.81 199 GLN A O 1
ATOM 1561 N N . GLY A 1 200 ? 3.240 -11.188 -5.771 1.00 96.38 200 GLY A N 1
ATOM 1562 C CA . GLY A 1 200 ? 3.997 -10.145 -6.456 1.00 96.38 200 GLY A CA 1
ATOM 1563 C C . GLY A 1 200 ? 4.352 -10.473 -7.904 1.00 96.38 200 GLY A C 1
ATOM 1564 O O . GLY A 1 200 ? 5.155 -9.757 -8.498 1.00 96.38 200 GLY A O 1
ATOM 1565 N N . HIS A 1 201 ? 3.765 -11.516 -8.496 1.00 96.44 201 HIS A N 1
ATOM 1566 C CA . HIS A 1 201 ? 3.926 -11.777 -9.923 1.00 96.44 201 HIS A CA 1
ATOM 1567 C C . HIS A 1 201 ? 3.048 -10.830 -10.732 1.00 96.44 201 HIS A C 1
ATOM 1569 O O . HIS A 1 201 ? 1.881 -10.608 -10.402 1.00 96.44 201 HIS A O 1
ATOM 1575 N N . PHE A 1 202 ? 3.602 -10.292 -11.815 1.00 95.31 202 PHE A N 1
ATOM 1576 C CA . PHE A 1 202 ? 2.839 -9.504 -12.772 1.00 95.31 202 PHE A CA 1
ATOM 1577 C C . PHE A 1 202 ? 1.699 -10.344 -13.361 1.00 95.31 202 PHE A C 1
ATOM 1579 O O . PHE A 1 202 ? 1.908 -11.486 -13.771 1.00 95.31 202 PHE A O 1
ATOM 1586 N N . ARG A 1 203 ? 0.489 -9.778 -13.401 1.00 91.69 203 ARG A N 1
ATOM 1587 C CA . ARG A 1 203 ? -0.685 -10.421 -14.005 1.00 91.69 203 ARG A CA 1
ATOM 1588 C C . ARG A 1 203 ? -1.106 -9.759 -15.302 1.00 91.69 203 ARG A C 1
ATOM 1590 O O . ARG A 1 203 ? -1.406 -10.448 -16.271 1.00 91.69 203 ARG A O 1
ATOM 1597 N N . SER A 1 204 ? -1.219 -8.438 -15.282 1.00 86.94 204 SER A N 1
ATOM 1598 C CA . SER A 1 204 ? -1.718 -7.660 -16.409 1.00 86.94 204 SER A CA 1
ATOM 1599 C C . SER A 1 204 ? -1.456 -6.178 -16.200 1.00 86.94 204 SER A C 1
ATOM 1601 O O . SER A 1 204 ? -1.268 -5.713 -15.075 1.00 86.94 204 SER A O 1
ATOM 1603 N N . GLU A 1 205 ? -1.561 -5.424 -17.283 1.00 84.88 205 GLU A N 1
ATOM 1604 C CA . GLU A 1 205 ? -1.506 -3.971 -17.274 1.00 84.88 205 GLU A CA 1
ATOM 1605 C C . GLU A 1 205 ? -2.608 -3.374 -18.136 1.00 84.88 205 GLU A C 1
ATOM 1607 O O . GLU A 1 205 ? -3.047 -3.983 -19.114 1.00 84.88 205 GLU A O 1
ATOM 1612 N N . TRP A 1 206 ? -3.030 -2.164 -17.783 1.00 79.25 206 TRP A N 1
ATOM 1613 C CA . TRP A 1 206 ? -3.953 -1.368 -18.579 1.00 79.25 206 TRP A CA 1
ATOM 1614 C C . TRP A 1 206 ? -3.320 -0.015 -18.876 1.00 79.25 206 TRP A C 1
ATOM 1616 O O . TRP A 1 206 ? -2.971 0.737 -17.962 1.00 79.25 206 TRP A O 1
ATOM 1626 N N . TYR A 1 207 ? -3.182 0.291 -20.162 1.00 68.19 207 TYR A N 1
ATOM 1627 C CA . TYR A 1 207 ? -2.771 1.605 -20.638 1.00 68.19 207 TYR A CA 1
ATOM 1628 C C . TYR A 1 207 ? -3.971 2.529 -20.709 1.00 68.19 207 TYR A C 1
ATOM 1630 O O . TYR A 1 207 ? -5.063 2.117 -21.106 1.00 68.19 207 TYR A O 1
ATOM 1638 N N . GLN A 1 208 ? -3.754 3.799 -20.396 1.00 54.94 208 GLN A N 1
ATOM 1639 C CA . GLN A 1 208 ? -4.742 4.813 -20.706 1.00 54.94 208 GLN A CA 1
ATOM 1640 C C . GLN A 1 208 ? -4.405 5.443 -22.053 1.00 54.94 208 GLN A C 1
ATOM 1642 O O . GLN A 1 208 ? -3.498 6.265 -22.164 1.00 54.94 208 GLN A O 1
ATOM 1647 N N . THR A 1 209 ? -5.116 5.028 -23.100 1.00 41.31 209 THR A N 1
ATOM 1648 C CA . THR A 1 209 ? -5.006 5.648 -24.422 1.00 41.31 209 THR A CA 1
ATOM 1649 C C . THR A 1 209 ? -5.963 6.838 -24.486 1.00 41.31 209 THR A C 1
ATOM 1651 O O . THR A 1 209 ? -7.172 6.641 -24.493 1.00 41.31 209 THR A O 1
ATOM 1654 N N . THR A 1 210 ? -5.402 8.050 -24.464 1.00 46.81 210 THR A N 1
ATOM 1655 C CA . THR A 1 210 ? -5.965 9.316 -24.985 1.00 46.81 210 THR A CA 1
ATOM 1656 C C . THR A 1 210 ? -7.498 9.429 -25.046 1.00 46.81 210 THR A C 1
ATOM 1658 O O . THR A 1 210 ? -8.090 9.164 -26.084 1.00 46.81 210 THR A O 1
ATOM 1661 N N . ASP A 1 211 ? -8.124 9.847 -23.945 1.00 38.09 211 ASP A N 1
ATOM 1662 C CA . ASP A 1 211 ? -8.986 11.039 -23.886 1.00 38.09 211 ASP A CA 1
ATOM 1663 C C . ASP A 1 211 ? -9.372 11.303 -22.420 1.00 38.09 211 ASP A C 1
ATOM 1665 O O . ASP A 1 211 ? -9.797 10.419 -21.677 1.00 38.09 211 ASP A O 1
ATOM 1669 N N . TYR A 1 212 ? -9.095 12.530 -21.981 1.00 38.97 212 TYR A N 1
ATOM 1670 C CA . TYR A 1 212 ? -8.967 12.957 -20.588 1.00 38.97 212 TYR A CA 1
ATOM 1671 C C . TYR A 1 212 ? -10.315 13.093 -19.844 1.00 38.97 212 TYR A C 1
ATOM 1673 O O . TYR A 1 212 ? -10.711 14.199 -19.481 1.00 38.97 212 TYR A O 1
ATOM 1681 N N . ASP A 1 213 ? -10.990 11.988 -19.518 1.00 37.19 213 ASP A N 1
ATOM 1682 C CA . ASP A 1 213 ? -12.035 11.979 -18.475 1.00 37.19 213 ASP A CA 1
ATOM 1683 C C . ASP A 1 213 ? -11.692 10.960 -17.376 1.00 37.19 213 ASP A C 1
ATOM 1685 O O . ASP A 1 213 ? -11.950 9.763 -17.476 1.00 37.19 213 ASP A O 1
ATOM 1689 N N . HIS A 1 214 ? -11.016 11.429 -16.322 1.00 45.16 214 HIS A N 1
ATOM 1690 C CA . HIS A 1 214 ? -10.468 10.581 -15.257 1.00 45.16 214 HIS A CA 1
ATOM 1691 C C . HIS A 1 214 ? -11.198 10.814 -13.934 1.00 45.16 214 HIS A C 1
ATOM 1693 O O . HIS A 1 214 ? -10.604 11.225 -12.934 1.00 45.16 214 HIS A O 1
ATOM 1699 N N . ARG A 1 215 ? -12.496 10.503 -13.902 1.00 36.53 215 ARG A N 1
ATOM 1700 C CA . ARG A 1 215 ? -13.190 10.208 -12.644 1.00 36.53 215 ARG A CA 1
ATOM 1701 C C . ARG A 1 215 ? -13.143 8.702 -12.387 1.00 36.53 215 ARG A C 1
ATOM 1703 O O . ARG A 1 215 ? -13.960 7.965 -12.923 1.00 36.53 215 ARG A O 1
ATOM 1710 N N . PHE A 1 216 ? -12.296 8.242 -11.464 1.00 37.97 216 PHE A N 1
ATOM 1711 C CA . PHE A 1 216 ? -12.635 7.035 -10.697 1.00 37.97 216 PHE A CA 1
ATOM 1712 C C . PHE A 1 216 ? -13.652 7.432 -9.621 1.00 37.97 216 PHE A C 1
ATOM 1714 O O . PHE A 1 216 ? -13.326 7.595 -8.449 1.00 37.97 216 PHE A O 1
ATOM 1721 N N . SER A 1 217 ? -14.903 7.650 -10.032 1.00 33.41 217 SER A N 1
ATOM 1722 C CA . SER A 1 217 ? -16.030 7.684 -9.104 1.00 33.41 217 SER A CA 1
ATOM 1723 C C . SER A 1 217 ? -16.695 6.316 -9.161 1.00 33.41 217 SER A C 1
ATOM 1725 O O . SER A 1 217 ? -17.398 6.004 -10.118 1.00 33.41 217 SER A O 1
ATOM 1727 N N . TYR A 1 218 ? -16.463 5.475 -8.151 1.00 31.81 218 TYR A N 1
ATOM 1728 C CA . TYR A 1 218 ? -17.316 4.309 -7.943 1.00 31.81 218 TYR A CA 1
ATOM 1729 C C . TYR A 1 218 ? -18.680 4.829 -7.458 1.00 31.81 218 TYR A C 1
ATOM 1731 O O . TYR A 1 218 ? -18.904 5.037 -6.269 1.00 31.81 218 TYR A O 1
ATOM 1739 N N . SER A 1 219 ? -19.578 5.114 -8.401 1.00 28.55 219 SER A N 1
ATOM 1740 C CA . SER A 1 219 ? -21.000 5.352 -8.157 1.00 28.55 219 SER A CA 1
ATOM 1741 C C . SER A 1 219 ? -21.768 4.162 -8.733 1.00 28.55 219 SER A C 1
ATOM 1743 O O . SER A 1 219 ? -21.845 4.033 -9.955 1.00 28.55 219 SER A O 1
ATOM 1745 N N . PRO A 1 220 ? -22.392 3.306 -7.905 1.00 32.59 220 PRO A N 1
ATOM 1746 C CA . PRO A 1 220 ? -23.264 2.235 -8.390 1.00 32.59 220 PRO A CA 1
ATOM 1747 C C . PRO A 1 220 ? -24.537 2.729 -9.112 1.00 32.59 220 PRO A C 1
ATOM 1749 O O . PRO A 1 220 ? -25.398 1.916 -9.431 1.00 32.59 220 PRO A O 1
ATOM 1752 N N . GLN A 1 221 ? -24.712 4.040 -9.338 1.00 31.38 221 GLN A N 1
ATOM 1753 C CA . GLN A 1 221 ? -25.951 4.623 -9.869 1.00 31.38 221 GLN A CA 1
ATOM 1754 C C . GLN A 1 221 ? -25.801 5.417 -11.177 1.00 31.38 221 GLN A C 1
ATOM 1756 O O . GLN A 1 221 ? -26.814 5.840 -11.725 1.00 31.38 221 GLN A O 1
ATOM 1761 N N . ALA A 1 222 ? -24.597 5.587 -11.735 1.00 33.53 222 ALA A N 1
ATOM 1762 C CA . ALA A 1 222 ? -24.407 6.411 -12.939 1.00 33.53 222 ALA A CA 1
ATOM 1763 C C . ALA A 1 222 ? -24.674 5.694 -14.283 1.00 33.53 222 ALA A C 1
ATOM 1765 O O . ALA A 1 222 ? -24.552 6.307 -15.337 1.00 33.53 222 ALA A O 1
ATOM 1766 N N . ALA A 1 223 ? -25.111 4.429 -14.286 1.00 33.81 223 ALA A N 1
ATOM 1767 C CA . ALA A 1 223 ? -25.492 3.712 -15.513 1.00 33.81 223 ALA A CA 1
ATOM 1768 C C . ALA A 1 223 ? -26.872 4.120 -16.077 1.00 33.81 223 ALA A C 1
ATOM 1770 O O . ALA A 1 223 ? -27.504 3.359 -16.810 1.00 33.81 223 ALA A O 1
ATOM 1771 N N . ARG A 1 224 ? -27.389 5.303 -15.730 1.00 32.66 224 ARG A N 1
ATOM 1772 C CA . ARG A 1 224 ? -28.668 5.783 -16.248 1.00 32.66 224 ARG A CA 1
ATOM 1773 C C . ARG A 1 224 ? -28.563 7.274 -16.549 1.00 32.66 224 ARG A C 1
ATOM 1775 O O . ARG A 1 224 ? -28.401 8.068 -15.632 1.00 32.66 224 ARG A O 1
ATOM 1782 N N . TYR A 1 225 ? -28.721 7.591 -17.833 1.00 28.22 225 TYR A N 1
ATOM 1783 C CA . TYR A 1 225 ? -28.757 8.915 -18.468 1.00 28.22 225 TYR A CA 1
ATOM 1784 C C . TYR A 1 225 ? -27.393 9.476 -18.888 1.00 28.22 225 TYR A C 1
ATOM 1786 O O . TYR A 1 225 ? -26.718 10.165 -18.132 1.00 28.22 225 TYR A O 1
ATOM 1794 N N . GLY A 1 226 ? -27.024 9.188 -20.141 1.00 41.25 226 GLY A N 1
ATOM 1795 C CA . GLY A 1 226 ? -26.037 9.980 -20.870 1.00 41.25 226 GLY A CA 1
ATOM 1796 C C . GLY A 1 226 ? -26.616 11.339 -21.244 1.00 41.25 226 GLY A C 1
ATOM 1797 O O . GLY A 1 226 ? -27.793 11.396 -21.590 1.00 41.25 226 GLY A O 1
ATOM 1798 N N . LEU A 1 227 ? -25.796 12.388 -21.163 1.00 31.20 227 LEU A N 1
ATOM 1799 C CA . LEU A 1 227 ? -25.927 13.640 -21.907 1.00 31.20 227 LEU A CA 1
ATOM 1800 C C . LEU A 1 227 ? -24.559 14.333 -21.996 1.00 31.20 227 LEU A C 1
ATOM 1802 O O . LEU A 1 227 ? -23.731 14.223 -21.088 1.00 31.20 227 LEU A O 1
ATOM 1806 N N . ASP A 1 228 ? -24.395 15.007 -23.127 1.00 32.53 228 ASP A N 1
ATOM 1807 C CA . ASP A 1 228 ? -23.205 15.630 -23.693 1.00 32.53 228 ASP A CA 1
ATOM 1808 C C . ASP A 1 228 ? -22.883 17.032 -23.113 1.00 32.53 228 ASP A C 1
ATOM 1810 O O . ASP A 1 228 ? -23.660 17.606 -22.349 1.00 32.53 228 ASP A O 1
ATOM 1814 N N . ASP A 1 229 ? -21.749 17.568 -23.577 1.00 33.56 229 ASP A N 1
ATOM 1815 C CA . ASP A 1 229 ? -21.290 18.970 -23.617 1.00 33.56 229 ASP A CA 1
ATOM 1816 C C . ASP A 1 229 ? -20.621 19.656 -22.401 1.00 33.56 229 ASP A C 1
ATOM 1818 O O . ASP A 1 229 ? -21.231 20.102 -21.433 1.00 33.56 229 ASP A O 1
ATOM 1822 N N . GLU A 1 230 ? -19.293 19.766 -22.557 1.00 32.16 230 GLU A N 1
ATOM 1823 C CA . GLU A 1 230 ? -18.487 20.988 -22.763 1.00 32.16 230 GLU A CA 1
ATOM 1824 C C . GLU A 1 230 ? -18.438 22.133 -21.718 1.00 32.16 230 GLU A C 1
ATOM 1826 O O . GLU A 1 230 ? -19.426 22.657 -21.216 1.00 32.16 230 GLU A O 1
ATOM 1831 N N . ALA A 1 231 ? -17.197 22.617 -21.549 1.00 28.19 231 ALA A N 1
ATOM 1832 C CA . ALA A 1 231 ? -16.753 23.913 -21.024 1.00 28.19 231 ALA A CA 1
ATOM 1833 C C . ALA A 1 231 ? -16.416 24.057 -19.516 1.00 28.19 231 ALA A C 1
ATOM 1835 O O . ALA A 1 231 ? -17.189 24.532 -18.689 1.00 28.19 231 ALA A O 1
ATOM 1836 N N . ALA A 1 232 ? -15.108 23.880 -19.275 1.00 28.91 232 ALA A N 1
ATOM 1837 C CA . ALA A 1 232 ? -14.215 24.839 -18.608 1.00 28.91 232 ALA A CA 1
ATOM 1838 C C . ALA A 1 232 ? -14.088 24.812 -17.066 1.00 28.91 232 ALA A C 1
ATOM 1840 O O . ALA A 1 232 ? -14.936 25.327 -16.343 1.00 28.91 232 ALA A O 1
ATOM 1841 N N . ARG A 1 233 ? -12.895 24.427 -16.571 1.00 30.61 233 ARG A N 1
ATOM 1842 C CA . ARG A 1 233 ? -11.834 25.352 -16.084 1.00 30.61 233 ARG A CA 1
ATOM 1843 C C . ARG A 1 233 ? -10.730 24.617 -15.293 1.00 30.61 233 ARG A C 1
ATOM 1845 O O . ARG A 1 233 ? -11.011 23.998 -14.283 1.00 30.61 233 ARG A O 1
ATOM 1852 N N . VAL A 1 234 ? -9.500 24.763 -15.799 1.00 31.16 234 VAL A N 1
ATOM 1853 C CA . VAL A 1 234 ? -8.199 24.994 -15.128 1.00 31.16 234 VAL A CA 1
ATOM 1854 C C . VAL A 1 234 ? -7.882 24.272 -13.796 1.00 31.16 234 VAL A C 1
ATOM 1856 O O . VAL A 1 234 ? -8.543 24.482 -12.788 1.00 31.16 234 VAL A O 1
ATOM 1859 N N . ASP A 1 235 ? -6.727 23.590 -13.832 1.00 32.22 235 ASP A N 1
ATOM 1860 C CA . ASP A 1 235 ? -5.723 23.335 -12.777 1.00 32.22 235 ASP A CA 1
ATOM 1861 C C . ASP A 1 235 ? -5.546 21.930 -12.142 1.00 32.22 235 ASP A C 1
ATOM 1863 O O . ASP A 1 235 ? -6.334 21.460 -11.327 1.00 32.22 235 ASP A O 1
ATOM 1867 N N . LEU A 1 236 ? -4.337 21.405 -12.430 1.00 28.56 236 LEU A N 1
ATOM 1868 C CA . LEU A 1 236 ? -3.474 20.432 -11.731 1.00 28.56 236 LEU A CA 1
ATOM 1869 C C . LEU A 1 236 ? -3.687 18.906 -11.935 1.00 28.56 236 LEU A C 1
ATOM 1871 O O . LEU A 1 236 ? -4.812 18.422 -12.010 1.00 28.56 236 LEU A O 1
ATOM 1875 N N . PRO A 1 237 ? -2.579 18.126 -12.024 1.00 27.16 237 PRO A N 1
ATOM 1876 C CA . PRO A 1 237 ? -2.593 16.703 -12.393 1.00 27.16 237 PRO A CA 1
ATOM 1877 C C . PRO A 1 237 ? -3.214 15.794 -11.309 1.00 27.16 237 PRO A C 1
ATOM 1879 O O . PRO A 1 237 ? -3.009 16.055 -10.118 1.00 27.16 237 PRO A O 1
ATOM 1882 N N . PRO A 1 238 ? -3.886 14.682 -11.678 1.00 31.41 238 PRO A N 1
ATOM 1883 C CA . PRO A 1 238 ? -4.449 13.736 -10.714 1.00 31.41 238 PRO A CA 1
ATOM 1884 C C . PRO A 1 238 ? -3.351 12.905 -10.027 1.00 31.41 238 PRO A C 1
ATOM 1886 O O . PRO A 1 238 ? -2.439 12.391 -10.671 1.00 31.41 238 PRO A O 1
ATOM 1889 N N . ARG A 1 239 ? -3.426 12.798 -8.691 1.00 37.59 239 ARG A N 1
ATOM 1890 C CA . ARG A 1 239 ? -2.343 12.327 -7.799 1.00 37.59 239 ARG A CA 1
ATOM 1891 C C . ARG A 1 239 ? -2.619 11.025 -7.029 1.00 37.59 239 ARG A C 1
ATOM 1893 O O . ARG A 1 239 ? -1.944 10.785 -6.035 1.00 37.59 239 ARG A O 1
ATOM 1900 N N . GLY A 1 240 ? -3.546 10.157 -7.434 1.00 37.69 240 GLY A N 1
ATOM 1901 C CA . GLY A 1 240 ? -3.680 8.889 -6.705 1.00 37.69 240 GLY A CA 1
ATOM 1902 C C . GLY A 1 240 ? -4.850 7.994 -7.076 1.00 37.69 240 GLY A C 1
ATOM 1903 O O . GLY A 1 240 ? -5.792 8.407 -7.745 1.00 37.69 240 GLY A O 1
ATOM 1904 N N . ILE A 1 241 ? -4.759 6.756 -6.590 1.00 47.31 241 ILE A N 1
ATOM 1905 C CA . ILE A 1 241 ? -5.859 5.797 -6.489 1.00 47.31 241 ILE A CA 1
ATOM 1906 C C . ILE A 1 241 ? -6.570 6.106 -5.168 1.00 47.31 241 ILE A C 1
ATOM 1908 O O . ILE A 1 241 ? -5.930 6.114 -4.121 1.00 47.31 241 ILE A O 1
ATOM 1912 N N . THR A 1 242 ? -7.868 6.408 -5.187 1.00 38.25 242 THR A N 1
ATOM 1913 C CA . 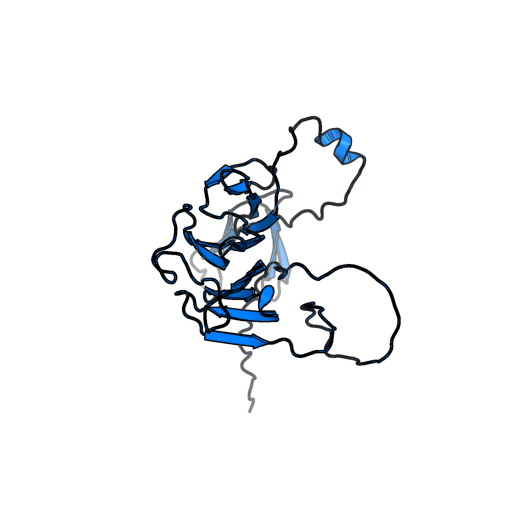THR A 1 242 ? -8.615 6.711 -3.955 1.00 38.25 242 THR A CA 1
ATOM 1914 C C . THR A 1 242 ? -9.151 5.416 -3.346 1.00 38.25 242 THR A C 1
ATOM 1916 O O . THR A 1 242 ? -10.013 4.765 -3.936 1.00 38.25 242 THR A O 1
ATOM 1919 N N . HIS A 1 243 ? -8.665 5.032 -2.162 1.00 38.22 243 HIS A N 1
ATOM 1920 C CA . HIS A 1 243 ? -9.261 3.947 -1.382 1.00 38.22 243 HIS A CA 1
ATOM 1921 C C . HIS A 1 243 ? -10.603 4.419 -0.800 1.00 38.22 243 HIS A C 1
ATOM 1923 O O . HIS A 1 243 ? -10.646 5.230 0.125 1.00 38.22 243 HIS A O 1
ATOM 1929 N N . VAL A 1 244 ? -11.716 3.927 -1.345 1.00 32.34 244 VAL A N 1
ATOM 1930 C CA . VAL A 1 244 ? -13.030 4.054 -0.705 1.00 32.34 244 VAL A CA 1
ATOM 1931 C C . VAL A 1 244 ? -13.167 2.867 0.239 1.00 32.34 244 VAL A C 1
ATOM 1933 O O . VAL A 1 244 ? -13.222 1.728 -0.223 1.00 32.34 244 VAL A O 1
ATOM 1936 N N . GLY A 1 245 ? -13.186 3.133 1.549 1.00 27.83 245 GLY A N 1
ATOM 1937 C CA . GLY A 1 245 ? -13.340 2.108 2.581 1.00 27.83 245 GLY A CA 1
ATOM 1938 C C . GLY A 1 245 ? -14.485 1.156 2.239 1.00 27.83 245 GLY A C 1
ATOM 1939 O O . GLY A 1 245 ? -15.634 1.573 2.074 1.00 27.83 245 GLY A O 1
ATOM 1940 N N . GLN A 1 246 ? -14.158 -0.122 2.073 1.00 40.12 246 GLN A N 1
ATOM 1941 C CA . GLN A 1 246 ? -15.115 -1.117 1.611 1.00 40.12 246 GLN A CA 1
ATOM 1942 C C . GLN A 1 246 ? -15.930 -1.631 2.798 1.00 40.12 246 GLN A C 1
ATOM 1944 O O . GLN A 1 246 ? -15.448 -2.395 3.631 1.00 40.12 246 GLN A O 1
ATOM 1949 N N . THR A 1 247 ? -17.191 -1.206 2.871 1.00 26.75 247 THR A N 1
ATOM 1950 C CA . THR A 1 247 ? -18.200 -1.875 3.696 1.00 26.75 247 THR A CA 1
ATOM 1951 C C . THR A 1 247 ? -18.695 -3.105 2.941 1.00 26.75 247 THR A C 1
ATOM 1953 O O . THR A 1 247 ? -19.023 -3.035 1.758 1.00 26.75 247 THR A O 1
ATOM 1956 N N . ARG A 1 248 ? -18.713 -4.256 3.617 1.00 29.88 248 ARG A N 1
ATOM 1957 C CA . ARG A 1 248 ? -19.167 -5.532 3.056 1.00 29.88 248 ARG A CA 1
ATOM 1958 C C . ARG A 1 248 ? -20.637 -5.394 2.643 1.00 29.88 248 ARG A C 1
ATOM 1960 O O . ARG A 1 248 ? -21.507 -5.254 3.500 1.00 29.88 248 ARG A O 1
ATOM 1967 N N . ALA A 1 249 ? -20.929 -5.443 1.344 1.00 29.22 249 ALA A N 1
ATOM 1968 C CA . ALA A 1 249 ? -22.265 -5.820 0.905 1.00 29.22 249 ALA A CA 1
ATOM 1969 C C . ALA A 1 249 ? -22.452 -7.273 1.354 1.00 29.22 249 ALA A C 1
ATOM 1971 O O . ALA A 1 249 ? -21.709 -8.150 0.920 1.00 29.22 249 ALA A O 1
ATOM 1972 N N . ALA A 1 250 ? -23.358 -7.493 2.306 1.00 31.64 250 ALA A N 1
ATOM 1973 C CA . ALA A 1 250 ? -23.687 -8.819 2.800 1.00 31.64 250 ALA A CA 1
ATOM 1974 C C . ALA A 1 250 ? -23.963 -9.762 1.623 1.00 31.64 250 ALA A C 1
ATOM 1976 O O . ALA A 1 250 ? -24.662 -9.390 0.676 1.00 31.64 250 ALA A O 1
ATOM 1977 N N . ASP A 1 251 ? -23.392 -10.961 1.716 1.00 31.12 251 ASP A N 1
ATOM 1978 C CA . ASP A 1 251 ? -23.596 -12.089 0.820 1.00 31.12 251 ASP A CA 1
ATOM 1979 C C . ASP A 1 251 ? -25.096 -12.255 0.521 1.00 31.12 251 ASP A C 1
ATOM 1981 O O . ASP A 1 251 ? -25.862 -12.790 1.323 1.00 31.12 251 ASP A O 1
ATOM 1985 N N . ARG A 1 252 ? -25.545 -11.766 -0.642 1.00 32.53 252 ARG A N 1
ATOM 1986 C CA . ARG A 1 252 ? -26.848 -12.147 -1.184 1.00 32.53 252 ARG A CA 1
ATOM 1987 C C . ARG A 1 252 ? -26.695 -13.574 -1.681 1.00 32.53 252 ARG A C 1
ATOM 1989 O O . ARG A 1 252 ? -26.199 -13.796 -2.783 1.00 32.53 252 ARG A O 1
ATOM 1996 N N . GLN A 1 253 ? -27.122 -14.534 -0.868 1.00 31.45 253 GLN A N 1
ATOM 1997 C CA . GLN A 1 253 ? -27.435 -15.858 -1.388 1.00 31.45 253 GLN A CA 1
ATOM 1998 C C . GLN A 1 253 ? -28.435 -15.712 -2.547 1.00 31.45 253 GLN A C 1
ATOM 2000 O O . GLN A 1 253 ? -29.347 -14.879 -2.459 1.00 31.45 253 GLN A O 1
ATOM 2005 N N . PRO A 1 254 ? -28.292 -16.477 -3.641 1.00 30.39 254 PRO A N 1
ATOM 2006 C CA . PRO A 1 254 ? -29.311 -16.500 -4.672 1.00 30.39 254 PRO A CA 1
ATOM 2007 C C . PRO A 1 254 ? -30.610 -17.041 -4.062 1.00 30.39 254 PRO A C 1
ATOM 2009 O O . PRO A 1 254 ? -30.666 -18.166 -3.570 1.00 30.39 254 PRO A O 1
ATOM 2012 N N . LEU A 1 255 ? -31.653 -16.209 -4.083 1.00 30.16 255 LEU A N 1
ATOM 2013 C CA . LEU A 1 255 ? -33.031 -16.628 -3.857 1.00 30.16 255 LEU A CA 1
ATOM 2014 C C . LEU A 1 255 ? -33.359 -17.733 -4.866 1.00 30.16 255 LEU A C 1
ATOM 2016 O O . LEU A 1 255 ? -33.534 -17.458 -6.054 1.00 30.16 255 LEU A O 1
ATOM 2020 N N . ASN A 1 256 ? -33.452 -18.974 -4.388 1.00 36.41 256 ASN A N 1
ATOM 2021 C CA . ASN A 1 256 ? -34.173 -20.027 -5.089 1.00 36.41 256 ASN A CA 1
ATOM 2022 C C . ASN A 1 256 ? -35.592 -19.516 -5.362 1.00 36.41 256 ASN A C 1
ATOM 2024 O O . ASN A 1 256 ? -36.352 -19.236 -4.433 1.00 36.41 256 ASN A O 1
ATOM 2028 N N . GLN A 1 257 ? -35.928 -19.355 -6.640 1.00 34.59 257 GLN A N 1
ATOM 2029 C CA . GLN A 1 257 ? -37.295 -19.077 -7.054 1.00 34.59 257 GLN A CA 1
ATOM 2030 C C . GLN A 1 257 ? -38.169 -20.324 -6.848 1.00 34.59 257 GLN A C 1
ATOM 2032 O O . GLN A 1 257 ? -37.703 -21.443 -7.082 1.00 34.59 257 GLN A O 1
ATOM 2037 N N . PRO A 1 258 ? -39.440 -20.151 -6.451 1.00 36.19 258 PRO A N 1
ATOM 2038 C CA . PRO A 1 258 ? -40.391 -21.244 -6.355 1.00 36.19 258 PRO A CA 1
ATOM 2039 C C . PRO A 1 258 ? -40.852 -21.641 -7.761 1.00 36.19 258 PRO A C 1
ATOM 2041 O O . PRO A 1 258 ? -41.324 -20.801 -8.526 1.00 36.19 258 PRO A O 1
ATOM 2044 N N . THR A 1 259 ? -40.771 -22.927 -8.094 1.00 39.16 259 THR A N 1
ATOM 2045 C CA . THR A 1 259 ? -41.622 -23.496 -9.142 1.00 39.16 259 THR A CA 1
ATOM 2046 C C . THR A 1 259 ? -42.784 -24.187 -8.443 1.00 39.16 259 THR A C 1
ATOM 2048 O O . THR A 1 259 ? -42.613 -25.197 -7.770 1.00 39.16 259 THR A O 1
ATOM 2051 N N . GLY A 1 260 ? -43.962 -23.570 -8.523 1.00 41.94 260 GLY A N 1
ATOM 2052 C CA . GLY A 1 260 ? -45.217 -24.262 -8.264 1.00 41.94 260 GLY A CA 1
ATOM 2053 C C . GLY A 1 260 ? -45.599 -25.092 -9.486 1.00 41.94 260 GLY A C 1
ATOM 2054 O O . GLY A 1 260 ? -45.450 -24.611 -10.608 1.00 41.94 260 GLY A O 1
ATOM 2055 N N . PHE A 1 261 ? -46.011 -26.336 -9.264 1.00 38.53 261 PHE A N 1
ATOM 2056 C CA . PHE A 1 261 ? -47.363 -26.874 -9.472 1.00 38.53 261 PHE A CA 1
ATOM 2057 C C . PHE A 1 261 ? -47.448 -28.228 -8.763 1.00 38.53 261 PHE A C 1
ATOM 2059 O O . PHE A 1 261 ? -46.446 -28.976 -8.811 1.00 38.53 261 PHE A O 1
#

pLDDT: mean 74.37, std 24.45, range [26.75, 98.5]

InterPro domains:
  IPR001258 NHL repeat [PF01436] (170-196)
  IPR001258 NHL repeat [PS51125] (157-199)
  IPR011042 Six-bladed beta-propeller, TolB-like [G3DSA:2.120.10.30] (55-159)
  IPR011042 Six-bladed beta-propeller, TolB-like [G3DSA:2.120.10.30] (160-231)
  IPR050952 Tripartite Motif and NHL Repeat Containing E3 Ligases [PTHR24104] (75-206)

Sequence (261 aa):
NGKLELIDATYDIYLYTPNPDFRGDDHFTFTANDGMTRSDIGNVDVTIFPKMFKLRYDRDAKVRAMSILEPLKVDNPVDLSVDREGQLHILSAGAVQSKVLVCDDQLQVKRTITIDAVSPRGLALGRDRFYITDTGRNRILRYTGDGNLDPSFGENGVVGRFGTGEGESNQPWGIAVDWDGNVYVSDAGNNRIQIFDSQGHFRSEWYQTTDYDHRFSYSPQAARYGLDDEAARVDLPPRGITHVGQTRAADRQPLNQPTGF

Radius of gyration: 24.61 Å; chains: 1; bounding box: 64×56×52 Å

Foldseek 3Di:
DFDWDQPDPVVRDIDTGRDPPDFFKDKDWDWDDPPPDIHDIDMDMDGDDDDPPPPPPDVVVCVVVVVPDDDDDAAAWADWDAAPVRWIWTWGADCVWTWTFTAHPVRHGPDIATAPAHQWHEWEDANQKIWIQRQVFQKIFIDGVVRATDPQADNRRIWEGDDQDFRHAHRWHAWYADNQGWIWTCRPVNQKIWIAGNSHHTDDMDHDDDDDDDDPDPDPPPPDDDDDDDDDDDDDDDGYDDDDPDDDPPDPDPPDDDDDD

Secondary structure (DSSP, 8-state):
-EEEEEEETTTTEEEEEEPTT--EEEEEEE--B-SS-BPPPEEEEEEEPPPPP-----HHHHHHHTTSSPPP--SSEEEEEE-TT-PEEEEE--SS-EEEEEE-TT--EEEEEEE--SSEEEEEE-SSEEEEEEGGGTEEEEEETTSSB-TTTBBTTEE--BSSSTT-BSSEEEEEE-TT--EEEEEGGGTEEEEE-TTS-EEEEEE--S---------TT-SS-------------------------------------

Organism: NCBI:txid412755